Protein AF-A0A3P8X726-F1 (afdb_monomer_lite)

Structure (mmCIF, N/CA/C/O backbone):
data_AF-A0A3P8X726-F1
#
_entry.id   AF-A0A3P8X726-F1
#
loop_
_atom_site.group_PDB
_atom_site.id
_atom_site.type_symbol
_atom_site.label_atom_id
_atom_site.label_alt_id
_atom_site.label_comp_id
_atom_site.label_asym_id
_atom_site.label_entity_id
_atom_site.label_seq_id
_atom_site.pdbx_PDB_ins_code
_atom_site.Cartn_x
_atom_site.Cartn_y
_atom_site.Cartn_z
_atom_site.occupancy
_atom_site.B_iso_or_equiv
_atom_site.auth_seq_id
_atom_site.auth_comp_id
_atom_site.auth_asym_id
_atom_site.auth_atom_id
_atom_site.pdbx_PDB_model_num
ATOM 1 N N . ARG A 1 1 ? 12.857 -18.698 73.101 1.00 32.53 1 ARG A N 1
ATOM 2 C CA . ARG A 1 1 ? 12.251 -18.593 74.451 1.00 32.53 1 ARG A CA 1
ATOM 3 C C . ARG A 1 1 ? 10.799 -18.171 74.267 1.00 32.53 1 ARG A C 1
ATOM 5 O O . ARG A 1 1 ? 10.617 -17.144 73.645 1.00 32.53 1 ARG A O 1
ATOM 12 N N . ALA A 1 2 ? 9.865 -19.019 74.723 1.00 31.64 2 ALA A N 1
ATOM 13 C CA . ALA A 1 2 ? 8.451 -18.800 75.096 1.00 31.64 2 ALA A CA 1
ATOM 14 C C . ALA A 1 2 ? 7.652 -17.657 74.408 1.00 31.64 2 ALA A C 1
ATOM 16 O O . ALA A 1 2 ? 8.079 -16.517 74.406 1.00 31.64 2 ALA A O 1
ATOM 17 N N . GLY A 1 3 ? 6.433 -17.869 73.908 1.00 28.50 3 GLY A N 1
ATOM 18 C CA . GLY A 1 3 ? 5.377 -18.604 74.598 1.00 28.50 3 GLY A CA 1
ATOM 19 C C . GLY A 1 3 ? 4.120 -18.881 73.767 1.00 28.50 3 GLY A C 1
ATOM 20 O O . GLY A 1 3 ? 3.977 -18.499 72.613 1.00 28.50 3 GLY A O 1
ATOM 21 N N . LEU A 1 4 ? 3.247 -19.634 74.424 1.00 29.94 4 LEU A N 1
ATOM 22 C CA . LEU A 1 4 ? 2.196 -20.512 73.929 1.00 29.94 4 LEU A CA 1
ATOM 23 C C . LEU A 1 4 ? 0.805 -19.948 74.301 1.00 29.94 4 LEU A C 1
ATOM 25 O O . LEU A 1 4 ? 0.675 -19.313 75.345 1.00 29.94 4 LEU A O 1
ATOM 29 N N . LYS A 1 5 ? -0.224 -20.378 73.549 1.00 28.92 5 LYS A N 1
ATOM 30 C CA . LYS A 1 5 ? -1.682 -20.416 73.851 1.00 28.92 5 LYS A CA 1
ATOM 31 C C . LYS A 1 5 ? -2.509 -19.172 73.478 1.00 28.92 5 LYS A C 1
ATOM 33 O O . LYS A 1 5 ? -2.367 -18.117 74.076 1.00 28.92 5 LYS A O 1
ATOM 38 N N . LYS A 1 6 ? -3.554 -19.355 72.662 1.00 29.48 6 LYS A N 1
ATOM 39 C CA . LYS A 1 6 ? -4.840 -19.972 73.047 1.00 29.48 6 LYS A CA 1
ATOM 40 C C . LYS A 1 6 ? -5.712 -20.275 71.824 1.00 29.48 6 LYS A C 1
ATOM 42 O O . LYS A 1 6 ? -6.134 -19.381 71.103 1.00 29.48 6 LYS A O 1
ATOM 47 N N . THR A 1 7 ? -6.033 -21.552 71.680 1.00 27.19 7 THR A N 1
ATOM 48 C CA . THR A 1 7 ? -7.187 -22.070 70.949 1.00 27.19 7 THR A CA 1
ATOM 49 C C . THR A 1 7 ? -8.458 -21.692 71.713 1.00 27.19 7 THR A C 1
ATOM 51 O O . THR A 1 7 ? -8.582 -22.032 72.890 1.00 27.19 7 THR A O 1
ATOM 54 N N . LEU A 1 8 ? -9.400 -21.014 71.059 1.00 30.23 8 LEU A N 1
ATOM 55 C CA . LEU A 1 8 ? -10.789 -20.905 71.506 1.00 30.23 8 LEU A CA 1
ATOM 56 C C . LEU A 1 8 ? -11.694 -21.309 70.344 1.00 30.23 8 LEU A C 1
ATOM 58 O O . LEU A 1 8 ? -11.980 -20.540 69.434 1.00 30.23 8 LEU A O 1
ATOM 62 N N . THR A 1 9 ? -12.118 -22.565 70.397 1.00 27.70 9 THR A N 1
ATOM 63 C CA . THR A 1 9 ? -13.278 -23.101 69.694 1.00 27.70 9 THR A CA 1
ATOM 64 C C . THR A 1 9 ? -14.542 -22.391 70.182 1.00 27.70 9 THR A C 1
ATOM 66 O O . THR A 1 9 ? -14.889 -22.518 71.357 1.00 27.70 9 THR A O 1
ATOM 69 N N . ARG A 1 10 ? -15.272 -21.709 69.293 1.00 27.73 10 ARG A N 1
ATOM 70 C CA . ARG A 1 10 ? -16.692 -21.393 69.500 1.00 27.73 10 ARG A CA 1
ATOM 71 C C . ARG A 1 10 ? -17.502 -22.086 68.405 1.00 27.73 10 ARG A C 1
ATOM 73 O O . ARG A 1 10 ? -17.417 -21.727 67.238 1.00 27.73 10 ARG A O 1
ATOM 80 N N . LYS A 1 11 ? -18.223 -23.131 68.818 1.00 30.08 11 LYS A N 1
ATOM 81 C CA . LYS A 1 11 ? -19.264 -23.826 68.053 1.00 30.08 11 LYS A CA 1
ATOM 82 C C . LYS A 1 11 ? -20.408 -22.860 67.711 1.00 30.08 11 LYS A C 1
ATOM 84 O O . LYS A 1 11 ? -20.841 -22.134 68.599 1.00 30.08 11 LYS A O 1
ATOM 89 N N . GLY A 1 12 ? -20.905 -22.977 66.479 1.00 27.64 12 GLY A N 1
ATOM 90 C CA . GLY A 1 12 ? -22.328 -22.968 66.119 1.00 27.64 12 GLY A CA 1
ATOM 91 C C . GLY A 1 12 ? -23.094 -21.654 66.249 1.00 27.64 12 GLY A C 1
ATOM 92 O O . GLY A 1 12 ? -23.526 -21.302 67.339 1.00 27.64 12 GLY A O 1
ATOM 93 N N . ASN A 1 13 ? -23.321 -21.006 65.108 1.00 29.86 13 ASN A N 1
ATOM 94 C CA . ASN A 1 13 ? -24.664 -20.677 64.623 1.00 29.86 13 ASN A CA 1
ATOM 95 C C . ASN A 1 13 ? -24.572 -20.595 63.093 1.00 29.86 13 ASN A C 1
ATOM 97 O O . ASN A 1 13 ? -24.076 -19.614 62.543 1.00 29.86 13 ASN A O 1
ATOM 101 N N . ASP A 1 14 ? -24.969 -21.686 62.437 1.00 38.78 14 ASP A N 1
ATOM 102 C CA . ASP A 1 14 ? -25.170 -21.760 60.993 1.00 38.78 14 ASP A CA 1
ATOM 103 C C . ASP A 1 14 ? -26.466 -21.014 60.647 1.00 38.78 14 ASP A C 1
ATOM 105 O O . ASP A 1 14 ? -27.560 -21.557 60.779 1.00 38.78 14 ASP A O 1
ATOM 109 N N . GLU A 1 15 ? -26.342 -19.764 60.209 1.00 37.69 15 GLU A N 1
ATOM 110 C CA . GLU A 1 15 ? -27.386 -19.068 59.457 1.00 37.69 15 GLU A CA 1
ATOM 111 C C . GLU A 1 15 ? -26.807 -18.721 58.078 1.00 37.69 15 GLU A C 1
ATOM 113 O O . GLU A 1 15 ? -25.768 -18.056 58.004 1.00 37.69 15 GLU A O 1
ATOM 118 N N . PRO A 1 16 ? -27.408 -19.188 56.967 1.00 44.53 16 PRO A N 1
ATOM 119 C CA . PRO A 1 16 ? -26.959 -18.788 55.643 1.00 44.53 16 PRO A CA 1
ATOM 120 C C . PRO A 1 16 ? -27.183 -17.276 55.462 1.00 44.53 16 PRO A C 1
ATOM 122 O O . PRO A 1 16 ? -28.218 -16.758 55.890 1.00 44.53 16 PRO A O 1
ATOM 125 N N . PRO A 1 17 ? -26.245 -16.544 54.832 1.00 44.16 17 PRO A N 1
ATOM 126 C CA . PRO A 1 17 ? -26.412 -15.115 54.599 1.00 44.16 17 PRO A CA 1
ATOM 127 C C . PRO A 1 17 ? -27.679 -14.863 53.773 1.00 44.16 17 PRO A C 1
ATOM 129 O O . PRO A 1 17 ? -27.910 -15.519 52.756 1.00 44.16 17 PRO A O 1
ATOM 132 N N . ALA A 1 18 ? -28.500 -13.918 54.237 1.00 42.25 18 ALA A N 1
ATOM 133 C CA . ALA A 1 18 ? -29.754 -13.544 53.596 1.00 42.25 18 ALA A CA 1
ATOM 134 C C . ALA A 1 18 ? -29.539 -13.196 52.107 1.00 42.25 18 ALA A C 1
ATOM 136 O O . ALA A 1 18 ? -28.551 -12.531 51.771 1.00 42.25 18 ALA A O 1
ATOM 137 N N . PRO A 1 19 ? -30.440 -13.624 51.204 1.00 41.62 19 PRO A N 1
ATOM 138 C CA . PRO A 1 19 ? -30.316 -13.322 49.786 1.00 41.62 19 PRO A CA 1
ATOM 139 C C . PRO A 1 19 ? -30.385 -11.801 49.556 1.00 41.62 19 PRO A C 1
ATOM 141 O O . PRO A 1 19 ? -31.184 -11.119 50.206 1.00 41.62 19 PRO A O 1
ATOM 144 N N . PRO A 1 20 ? -29.563 -11.247 48.646 1.00 44.03 20 PRO A N 1
ATOM 145 C CA . PRO A 1 20 ? -29.590 -9.823 48.341 1.00 44.03 20 PRO A CA 1
ATOM 146 C C . PRO A 1 20 ? -30.962 -9.416 47.772 1.00 44.03 20 PRO A C 1
ATOM 148 O O . PRO A 1 20 ? -31.596 -10.210 47.070 1.00 44.03 20 PRO A O 1
ATOM 151 N N . PRO A 1 21 ? -31.434 -8.188 48.058 1.00 39.38 21 PRO A N 1
ATOM 152 C CA . PRO A 1 21 ? -32.748 -7.729 47.627 1.00 39.38 21 PRO A CA 1
ATOM 153 C C . PRO A 1 21 ? -32.873 -7.747 46.091 1.00 39.38 21 PRO A C 1
ATOM 155 O O . PRO A 1 21 ? -31.939 -7.345 45.389 1.00 39.38 21 PRO A O 1
ATOM 158 N N . PRO A 1 22 ? -34.020 -8.188 45.544 1.00 39.09 22 PRO A N 1
ATOM 159 C CA . PRO A 1 22 ? -34.243 -8.217 44.110 1.00 39.09 22 PRO A CA 1
ATOM 160 C C . PRO A 1 22 ? -34.542 -6.798 43.623 1.00 39.09 22 PRO A C 1
ATOM 162 O O . PRO A 1 22 ? -35.609 -6.254 43.895 1.00 39.09 22 PRO A O 1
ATOM 165 N N . GLY A 1 23 ? -33.603 -6.191 42.896 1.00 42.22 23 GLY A N 1
ATOM 166 C CA . GLY A 1 23 ? -33.879 -4.948 42.176 1.00 42.22 23 GLY A CA 1
ATOM 167 C C . GLY A 1 23 ? -32.759 -3.920 42.185 1.00 42.22 23 GLY A C 1
ATOM 168 O O . GLY A 1 23 ? -32.933 -2.829 42.708 1.00 42.22 23 GLY A O 1
ATOM 169 N N . VAL A 1 24 ? -31.659 -4.215 41.496 1.00 35.75 24 VAL A N 1
ATOM 170 C CA . VAL A 1 24 ? -30.981 -3.206 40.675 1.00 35.75 24 VAL A CA 1
ATOM 171 C C . VAL A 1 24 ? -30.630 -3.918 39.381 1.00 35.75 24 VAL A C 1
ATOM 173 O O . VAL A 1 24 ? -29.734 -4.758 39.357 1.00 35.75 24 VAL A O 1
ATOM 176 N N . GLY A 1 25 ? -31.388 -3.641 38.319 1.00 36.03 25 GLY A N 1
ATOM 177 C CA . GLY A 1 25 ? -31.050 -4.089 36.976 1.00 36.03 25 GLY A CA 1
ATOM 178 C C . GLY A 1 25 ? -29.665 -3.562 36.635 1.00 36.03 25 GLY A C 1
ATOM 179 O O . GLY A 1 25 ? -29.506 -2.388 36.295 1.00 36.03 25 GLY A O 1
ATOM 180 N N . GLY A 1 26 ? -28.653 -4.415 36.788 1.00 32.59 26 GLY A N 1
ATOM 181 C CA . GLY A 1 26 ? -27.323 -4.137 36.292 1.00 32.59 26 GLY A CA 1
ATOM 182 C C . GLY A 1 26 ? -27.479 -3.824 34.816 1.00 32.59 26 GLY A C 1
ATOM 183 O O . GLY A 1 26 ? -27.956 -4.662 34.053 1.00 32.59 26 GLY A O 1
ATOM 184 N N . ARG A 1 27 ? -27.132 -2.599 34.414 1.00 37.91 27 ARG A N 1
ATOM 185 C CA . ARG A 1 27 ? -26.887 -2.308 33.005 1.00 37.91 27 ARG A CA 1
ATOM 186 C C . ARG A 1 27 ? -25.826 -3.314 32.585 1.00 37.91 27 ARG A C 1
ATOM 188 O O . ARG A 1 27 ? -24.663 -3.136 32.946 1.00 37.91 27 ARG A O 1
ATOM 195 N N . ASN A 1 28 ? -26.234 -4.384 31.905 1.00 36.03 28 ASN A N 1
ATOM 196 C CA . ASN A 1 28 ? -25.324 -5.281 31.217 1.00 36.03 28 ASN A CA 1
ATOM 197 C C . ASN A 1 28 ? -24.544 -4.386 30.260 1.00 36.03 28 ASN A C 1
ATOM 199 O O . ASN A 1 28 ? -25.040 -4.031 29.192 1.00 36.03 28 ASN A O 1
ATOM 203 N N . ARG A 1 29 ? -23.357 -3.935 30.683 1.00 41.50 29 ARG A N 1
ATOM 204 C CA . ARG A 1 29 ? -22.400 -3.332 29.769 1.00 41.50 29 ARG A CA 1
ATOM 205 C C . ARG A 1 29 ? -22.157 -4.416 28.739 1.00 41.50 29 ARG A C 1
ATOM 207 O O . ARG A 1 29 ? -21.661 -5.484 29.087 1.00 41.50 29 ARG A O 1
ATOM 214 N N . VAL A 1 30 ? -22.599 -4.166 27.515 1.00 48.00 30 VAL A N 1
ATOM 215 C CA . VAL A 1 30 ? -22.327 -5.036 26.380 1.00 48.00 30 VAL A CA 1
ATOM 216 C C . VAL A 1 30 ? -20.811 -5.023 26.217 1.00 48.00 30 VAL A C 1
ATOM 218 O O . VAL A 1 30 ? -20.246 -4.069 25.698 1.00 48.00 30 VAL A O 1
ATOM 221 N N . THR A 1 31 ? -20.133 -6.016 26.785 1.00 48.31 31 THR A N 1
ATOM 222 C CA . THR A 1 31 ? -18.689 -6.181 26.634 1.00 48.31 31 THR A CA 1
ATOM 223 C C . THR A 1 31 ? -18.449 -7.070 25.434 1.00 48.31 31 THR A C 1
ATOM 225 O O . THR A 1 31 ? -18.955 -8.194 25.392 1.00 48.31 31 THR A O 1
ATOM 228 N N . LEU A 1 32 ? -17.680 -6.565 24.474 1.00 58.88 32 LEU A N 1
ATOM 229 C CA . LEU A 1 32 ? -17.261 -7.332 23.311 1.00 58.88 32 LEU A CA 1
ATOM 230 C C . LEU A 1 32 ? -16.474 -8.572 23.755 1.00 58.88 32 LEU A C 1
ATOM 232 O O . LEU A 1 32 ? -15.708 -8.545 24.726 1.00 58.88 32 LEU A O 1
ATOM 236 N N . LYS A 1 33 ? -16.713 -9.695 23.076 1.00 62.88 33 LYS A N 1
ATOM 237 C CA . LYS A 1 33 ? -16.065 -10.964 23.402 1.00 62.88 33 LYS A CA 1
ATOM 238 C C . LYS A 1 33 ? -14.632 -10.934 22.871 1.00 62.88 33 LYS A C 1
ATOM 240 O O . LYS A 1 33 ? -14.404 -10.628 21.708 1.00 62.88 33 LYS A O 1
ATOM 245 N N . LYS A 1 34 ? -13.665 -11.264 23.729 1.00 72.19 34 LYS A N 1
ATOM 246 C CA . LYS A 1 34 ? -12.248 -11.328 23.348 1.00 72.19 34 LYS A CA 1
ATOM 247 C C . LYS A 1 34 ? -11.979 -12.595 22.545 1.00 72.19 34 LYS A C 1
ATOM 249 O O . LYS A 1 34 ? -11.861 -13.668 23.134 1.00 72.19 34 LYS A O 1
ATOM 254 N N . GLU A 1 35 ? -11.890 -12.473 21.227 1.00 77.06 35 GLU A N 1
ATOM 255 C CA . GLU A 1 35 ? -11.671 -13.606 20.314 1.00 77.06 35 GLU A CA 1
ATOM 256 C C . GLU A 1 35 ? -10.412 -13.448 19.446 1.00 77.06 35 GLU A C 1
ATOM 258 O O . GLU A 1 35 ? -9.930 -14.425 18.872 1.00 77.06 35 GLU A O 1
ATOM 263 N N . ILE A 1 36 ? -9.818 -12.251 19.387 1.00 78.19 36 ILE A N 1
ATOM 264 C CA . ILE A 1 36 ? -8.678 -11.974 18.508 1.00 78.19 36 ILE A CA 1
ATOM 265 C C . ILE A 1 36 ? -7.363 -12.291 19.236 1.00 78.19 36 ILE A C 1
ATOM 267 O O . ILE A 1 36 ? -6.887 -11.527 20.079 1.00 78.19 36 ILE A O 1
ATOM 271 N N . GLY A 1 37 ? -6.763 -13.439 18.910 1.00 85.31 37 GLY A N 1
ATOM 272 C CA . GLY A 1 37 ? -5.419 -13.825 19.362 1.00 85.31 37 GLY A CA 1
ATOM 273 C C . GLY A 1 37 ? -4.290 -13.127 18.587 1.00 85.31 37 GLY A C 1
ATOM 274 O O . GLY A 1 37 ? -4.537 -12.398 17.632 1.00 85.31 37 GLY A O 1
ATOM 275 N N . LEU A 1 38 ? -3.028 -13.383 18.961 1.00 85.00 38 LEU A N 1
ATOM 276 C CA . LEU A 1 38 ? -1.852 -12.747 18.339 1.00 85.00 38 LEU A CA 1
ATOM 277 C C . LEU A 1 38 ? -1.733 -13.030 16.832 1.00 85.00 38 LEU A C 1
ATOM 279 O O . LEU A 1 38 ? -1.505 -12.109 16.058 1.00 85.00 38 LEU A O 1
ATOM 283 N N . LEU A 1 39 ? -1.892 -14.289 16.410 1.00 82.06 39 LEU A N 1
ATOM 284 C CA . LEU A 1 39 ? -1.802 -14.655 14.991 1.00 82.06 39 LEU A CA 1
ATOM 285 C C . LEU A 1 39 ? -2.915 -13.991 14.179 1.00 82.06 39 LEU A C 1
ATOM 287 O O . LEU A 1 39 ? -2.628 -13.381 13.153 1.00 82.06 39 LEU A O 1
ATOM 291 N N . SER A 1 40 ? -4.152 -14.035 14.683 1.00 79.69 40 SER A N 1
ATOM 292 C CA . SER A 1 40 ? -5.293 -13.354 14.071 1.00 79.69 40 SER A CA 1
ATOM 293 C C . SER A 1 40 ? -5.053 -11.845 13.973 1.00 79.69 40 SER A C 1
ATOM 295 O O . SER A 1 40 ? -5.270 -11.256 12.919 1.00 79.69 40 SER A O 1
ATOM 297 N N . ALA A 1 41 ? -4.522 -11.224 15.030 1.00 81.75 41 ALA A N 1
ATOM 298 C CA . ALA A 1 41 ? -4.153 -9.812 15.038 1.00 81.75 41 ALA A CA 1
ATOM 299 C C . ALA A 1 41 ? -3.098 -9.480 13.968 1.00 81.75 41 ALA A C 1
ATOM 301 O O . ALA A 1 41 ? -3.283 -8.525 13.216 1.00 81.75 41 ALA A O 1
ATOM 302 N N . CYS A 1 42 ? -2.037 -10.287 13.836 1.00 85.25 42 CYS A N 1
ATOM 303 C CA . CYS A 1 42 ? -1.046 -10.115 12.770 1.00 85.25 42 CYS A CA 1
ATOM 304 C C . CYS A 1 42 ? -1.684 -10.234 11.382 1.00 85.25 42 CYS A C 1
ATOM 306 O O . CYS A 1 42 ? -1.465 -9.378 10.529 1.00 85.25 42 CYS A O 1
ATOM 308 N N . THR A 1 43 ? -2.507 -11.261 11.147 1.00 81.00 43 THR A N 1
ATOM 309 C CA . THR A 1 43 ? -3.171 -11.450 9.848 1.00 81.00 43 THR A CA 1
ATOM 310 C C . THR A 1 43 ? -4.138 -10.320 9.515 1.00 81.00 43 THR A C 1
ATOM 312 O O . THR A 1 43 ? -4.230 -9.942 8.353 1.00 81.00 43 THR A O 1
ATOM 315 N N . ILE A 1 44 ? -4.805 -9.738 10.517 1.00 79.19 44 ILE A N 1
ATOM 316 C CA . ILE A 1 44 ? -5.680 -8.575 10.339 1.00 79.19 44 ILE A CA 1
ATOM 317 C C . ILE A 1 44 ? -4.851 -7.345 9.960 1.00 79.19 44 ILE A C 1
ATOM 319 O O . ILE A 1 44 ? -5.191 -6.673 8.992 1.00 79.19 44 ILE A O 1
ATOM 323 N N . ILE A 1 45 ? -3.743 -7.063 10.660 1.00 82.94 45 ILE A N 1
ATOM 324 C CA . ILE A 1 45 ? -2.870 -5.925 10.321 1.00 82.94 45 ILE A CA 1
ATOM 325 C C . ILE A 1 45 ? -2.292 -6.101 8.913 1.00 82.94 45 ILE A C 1
ATOM 327 O O . ILE A 1 45 ? -2.427 -5.210 8.080 1.00 82.94 45 ILE A O 1
ATOM 331 N N . ILE A 1 46 ? -1.679 -7.251 8.624 1.00 85.38 46 ILE A N 1
ATOM 332 C CA . ILE A 1 46 ? -1.090 -7.541 7.309 1.00 85.38 46 ILE A CA 1
ATOM 333 C C . ILE A 1 46 ? -2.170 -7.471 6.228 1.00 85.38 46 ILE A C 1
ATOM 335 O O . ILE A 1 46 ? -1.966 -6.853 5.189 1.00 85.38 46 ILE A O 1
ATOM 339 N N . GLY A 1 47 ? -3.332 -8.073 6.478 1.00 79.38 47 GLY A N 1
ATOM 340 C CA . GLY A 1 47 ? -4.462 -8.076 5.562 1.00 79.38 47 GLY A CA 1
ATOM 341 C C . GLY A 1 47 ? -5.024 -6.680 5.307 1.00 79.38 47 GLY A C 1
ATOM 342 O O . GLY A 1 47 ? -5.426 -6.405 4.184 1.00 79.38 47 GLY A O 1
ATOM 343 N N . ASN A 1 48 ? -5.024 -5.786 6.288 1.00 79.25 48 ASN A N 1
ATOM 344 C CA . ASN A 1 48 ? -5.539 -4.434 6.092 1.00 79.25 48 ASN A CA 1
ATOM 345 C C . ASN A 1 48 ? -4.511 -3.500 5.454 1.00 79.25 48 ASN A C 1
ATOM 347 O O . ASN A 1 48 ? -4.895 -2.697 4.609 1.00 79.25 48 ASN A O 1
ATOM 351 N N . ILE A 1 49 ? -3.225 -3.632 5.800 1.00 86.75 49 ILE A N 1
ATOM 352 C CA . ILE A 1 49 ? -2.167 -2.825 5.180 1.00 86.75 49 ILE A CA 1
ATOM 353 C C . ILE A 1 49 ? -1.935 -3.264 3.733 1.00 86.75 49 ILE A C 1
ATOM 355 O O . ILE A 1 49 ? -1.891 -2.425 2.835 1.00 86.75 49 ILE A O 1
ATOM 359 N N . ILE A 1 50 ? -1.799 -4.574 3.485 1.00 86.75 50 ILE A N 1
ATOM 360 C CA . ILE A 1 50 ? -1.623 -5.116 2.133 1.00 86.75 50 ILE A CA 1
ATOM 361 C C . ILE A 1 50 ? -2.944 -4.981 1.379 1.00 86.75 50 ILE A C 1
ATOM 363 O O . ILE A 1 50 ? -3.789 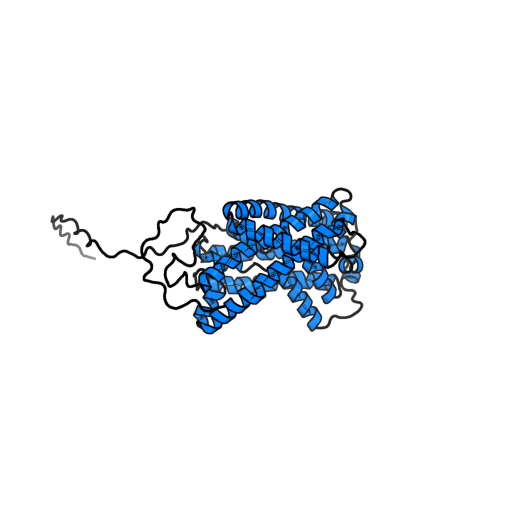-5.874 1.385 1.00 86.75 50 ILE A O 1
ATOM 367 N N . GLY A 1 51 ? -3.125 -3.840 0.728 1.00 80.50 51 GLY A N 1
ATOM 368 C CA . GLY A 1 51 ? -4.298 -3.520 -0.073 1.00 80.50 51 GLY A CA 1
ATOM 369 C C . GLY A 1 51 ? -3.953 -3.266 -1.534 1.00 80.50 51 GLY A C 1
ATOM 370 O O . GLY A 1 51 ? -2.986 -3.789 -2.088 1.00 80.50 51 GLY A O 1
ATOM 371 N N . SER A 1 52 ? -4.750 -2.413 -2.168 1.00 79.69 52 SER A N 1
ATOM 372 C CA . SER A 1 52 ? -4.503 -1.958 -3.535 1.00 79.69 52 SER A CA 1
ATOM 373 C C . SER A 1 52 ? -3.371 -0.933 -3.648 1.00 79.69 52 SER A C 1
ATOM 375 O O . SER A 1 52 ? -2.900 -0.675 -4.751 1.00 79.69 52 SER A O 1
ATOM 377 N N . GLY A 1 53 ? -2.918 -0.357 -2.528 1.00 87.38 53 GLY A N 1
ATOM 378 C CA . GLY A 1 53 ? -1.906 0.701 -2.506 1.00 87.38 53 GLY A CA 1
ATOM 379 C C . GLY A 1 53 ? -0.586 0.305 -3.170 1.00 87.38 53 GLY A C 1
ATOM 380 O O . GLY A 1 53 ? -0.054 1.073 -3.966 1.00 87.38 53 GLY A O 1
ATOM 381 N N . ILE A 1 54 ? -0.106 -0.927 -2.962 1.00 91.62 54 ILE A N 1
ATOM 382 C CA . ILE A 1 54 ? 1.132 -1.428 -3.592 1.00 91.62 54 ILE A CA 1
ATOM 383 C C . ILE A 1 54 ? 1.048 -1.533 -5.124 1.00 91.62 54 ILE A C 1
ATOM 385 O O . ILE A 1 54 ? 2.069 -1.578 -5.800 1.00 91.62 54 ILE A O 1
ATOM 389 N N . PHE A 1 55 ? -0.157 -1.537 -5.690 1.00 88.56 55 PHE A N 1
ATOM 390 C CA . PHE A 1 55 ? -0.380 -1.573 -7.135 1.00 88.56 55 PHE A CA 1
ATOM 391 C C . PHE A 1 55 ? -0.504 -0.170 -7.756 1.00 88.56 55 PHE A C 1
ATOM 393 O O . PHE A 1 55 ? -0.565 -0.042 -8.977 1.00 88.56 55 PHE A O 1
ATOM 400 N N . ILE A 1 56 ? -0.542 0.886 -6.938 1.00 88.69 56 ILE A N 1
ATOM 401 C CA . ILE A 1 56 ? -0.732 2.280 -7.375 1.00 88.69 56 ILE A CA 1
ATOM 402 C C . ILE A 1 56 ? 0.505 3.110 -7.028 1.00 88.69 56 ILE A C 1
ATOM 404 O O . ILE A 1 56 ? 1.089 3.768 -7.888 1.00 88.69 56 ILE A O 1
ATOM 408 N N . SER A 1 57 ? 0.926 3.047 -5.764 1.00 94.06 57 SER A N 1
ATOM 409 C CA . SER A 1 57 ? 1.973 3.887 -5.193 1.00 94.06 57 SER A CA 1
ATOM 410 C C . SER A 1 57 ? 3.348 3.769 -5.860 1.00 94.06 57 SER A C 1
ATOM 412 O O . SER A 1 57 ? 4.006 4.803 -5.924 1.00 94.06 57 SER A O 1
ATOM 414 N N . PRO A 1 58 ? 3.815 2.615 -6.393 1.00 94.62 58 PRO A N 1
ATOM 415 C CA . PRO A 1 58 ? 5.139 2.536 -7.023 1.00 94.62 58 PRO A CA 1
ATOM 416 C C . PRO A 1 58 ? 5.372 3.578 -8.119 1.00 94.62 58 PRO A C 1
ATOM 418 O O . PRO A 1 58 ? 6.438 4.187 -8.161 1.00 94.62 58 PRO A O 1
ATOM 421 N N . LYS A 1 59 ? 4.353 3.842 -8.951 1.00 93.69 59 LYS A N 1
ATOM 422 C CA . LYS A 1 59 ? 4.418 4.860 -10.007 1.00 93.69 59 LYS A CA 1
ATOM 423 C C . LYS A 1 59 ? 4.614 6.260 -9.426 1.00 93.69 59 LYS A C 1
ATOM 425 O O . LYS A 1 59 ? 5.550 6.947 -9.813 1.00 93.69 59 LYS A O 1
ATOM 430 N N . GLY A 1 60 ? 3.774 6.655 -8.467 1.00 92.88 60 GLY A N 1
ATOM 431 C CA . GLY A 1 60 ? 3.849 7.983 -7.850 1.00 92.88 60 GLY A CA 1
ATOM 432 C C . GLY A 1 60 ? 5.104 8.185 -6.993 1.00 92.88 60 GLY A C 1
ATOM 433 O O . GLY A 1 60 ? 5.666 9.277 -6.969 1.00 92.88 60 GLY A O 1
ATOM 434 N N . VAL A 1 61 ? 5.579 7.136 -6.312 1.00 95.88 61 VAL A N 1
ATOM 435 C CA . VAL A 1 61 ? 6.842 7.184 -5.559 1.00 95.88 61 VAL A CA 1
ATOM 436 C C . VAL A 1 61 ? 8.013 7.395 -6.515 1.00 95.88 61 VAL A C 1
ATOM 438 O O . VAL A 1 61 ? 8.824 8.277 -6.252 1.00 95.88 61 VAL A O 1
ATOM 441 N N . LEU A 1 62 ? 8.083 6.647 -7.623 1.00 94.31 62 LEU A N 1
ATOM 442 C CA . LEU A 1 62 ? 9.152 6.793 -8.615 1.00 94.31 62 LEU A CA 1
ATOM 443 C C . LEU A 1 62 ? 9.113 8.162 -9.311 1.00 94.31 62 LEU A C 1
ATOM 445 O O . LEU A 1 62 ? 10.152 8.798 -9.472 1.00 94.31 62 LEU A O 1
ATOM 449 N N . GLU A 1 63 ? 7.923 8.634 -9.689 1.00 93.00 63 GLU A N 1
ATOM 450 C CA . GLU A 1 63 ? 7.729 9.928 -10.359 1.00 93.00 63 GLU A CA 1
ATOM 451 C C . GLU A 1 63 ? 8.263 11.091 -9.515 1.00 93.00 63 GLU A C 1
ATOM 453 O O . GLU A 1 63 ? 8.870 12.032 -10.027 1.00 93.00 63 GLU A O 1
ATOM 458 N N . HIS A 1 64 ? 8.056 11.020 -8.201 1.00 93.44 64 HIS A N 1
ATOM 459 C CA . HIS A 1 64 ? 8.471 12.065 -7.277 1.00 93.44 64 HIS A CA 1
ATOM 460 C C . HIS A 1 64 ? 9.882 11.867 -6.705 1.00 93.44 64 HIS A C 1
ATOM 462 O O . HIS A 1 64 ? 10.523 12.853 -6.339 1.00 93.44 64 HIS A O 1
ATOM 468 N N . SER A 1 65 ? 10.391 10.634 -6.630 1.00 91.69 65 SER A N 1
ATOM 469 C CA . SER A 1 65 ? 11.773 10.369 -6.213 1.00 91.69 65 SER A CA 1
ATOM 470 C C . SER A 1 65 ? 12.781 10.642 -7.332 1.00 91.69 65 SER A C 1
ATOM 472 O O . SER A 1 65 ? 13.935 10.939 -7.043 1.00 91.69 65 SER A O 1
ATOM 474 N N . GLY A 1 66 ? 12.382 10.523 -8.602 1.00 88.38 66 GLY A N 1
ATOM 475 C CA . GLY A 1 66 ? 13.249 10.758 -9.764 1.00 88.38 66 GLY A CA 1
ATOM 476 C C . GLY A 1 66 ? 14.359 9.717 -9.967 1.00 88.38 66 GLY A C 1
ATOM 477 O O . GLY A 1 66 ? 15.126 9.823 -10.915 1.00 88.38 66 GLY A O 1
ATOM 478 N N . SER A 1 67 ? 14.460 8.715 -9.091 1.00 91.69 67 SER A N 1
ATOM 479 C CA . SER A 1 67 ? 15.429 7.621 -9.184 1.00 91.69 67 SER A CA 1
ATOM 480 C C . SER A 1 67 ? 14.911 6.374 -8.473 1.00 91.69 67 SER A C 1
ATOM 482 O O . SER A 1 67 ? 14.202 6.454 -7.461 1.00 91.69 67 SER A O 1
ATOM 484 N N . VAL A 1 68 ? 15.313 5.216 -9.000 1.00 92.62 68 VAL A N 1
ATOM 485 C CA . VAL A 1 68 ? 14.985 3.883 -8.477 1.00 92.62 68 VAL A CA 1
ATOM 486 C C . VAL A 1 68 ? 15.543 3.684 -7.066 1.00 92.62 68 VAL A C 1
ATOM 488 O O . VAL A 1 68 ? 14.825 3.258 -6.162 1.00 92.62 68 VAL A O 1
ATOM 491 N N . GLY A 1 69 ? 16.809 4.043 -6.849 1.00 92.19 69 GLY A N 1
ATOM 492 C CA . GLY A 1 69 ? 17.479 3.933 -5.555 1.00 92.19 69 GLY A CA 1
ATOM 493 C C . GLY A 1 69 ? 16.791 4.778 -4.486 1.00 92.19 69 GLY A C 1
ATOM 494 O O . GLY A 1 69 ? 16.502 4.280 -3.396 1.00 92.19 69 GLY A O 1
ATOM 495 N N . LEU A 1 70 ? 16.437 6.027 -4.811 1.00 92.81 70 LEU A N 1
ATOM 496 C CA . LEU A 1 70 ? 15.707 6.882 -3.874 1.00 92.81 70 LEU A CA 1
ATOM 497 C C . LEU A 1 70 ? 14.271 6.385 -3.635 1.00 92.81 70 LEU A C 1
ATOM 499 O O . LEU A 1 70 ? 13.803 6.446 -2.500 1.00 92.81 70 LEU A O 1
ATOM 503 N N . ALA A 1 71 ? 13.592 5.834 -4.648 1.00 94.50 71 ALA A N 1
ATOM 504 C CA . ALA A 1 71 ? 12.269 5.225 -4.476 1.00 94.50 71 ALA A CA 1
ATOM 505 C C . ALA A 1 71 ? 12.303 4.077 -3.451 1.00 94.50 71 ALA A C 1
ATOM 507 O O . ALA A 1 71 ? 11.458 4.018 -2.557 1.00 94.50 71 ALA A O 1
ATOM 508 N N . LEU A 1 72 ? 13.300 3.188 -3.532 1.00 95.38 72 LEU A N 1
ATOM 509 C CA . LEU A 1 72 ? 13.474 2.091 -2.573 1.00 95.38 72 LEU A CA 1
ATOM 510 C C . LEU A 1 72 ? 13.757 2.603 -1.154 1.00 95.38 72 LEU A C 1
ATOM 512 O O . LEU A 1 72 ? 13.194 2.081 -0.190 1.00 95.38 72 LEU A O 1
ATOM 516 N N . VAL A 1 73 ? 14.564 3.659 -1.017 1.00 95.56 73 VAL A N 1
ATOM 517 C CA . VAL A 1 73 ? 14.798 4.321 0.278 1.00 95.56 73 VAL A CA 1
ATOM 518 C C . VAL A 1 73 ? 13.493 4.879 0.852 1.00 95.56 73 VAL A C 1
ATOM 520 O O . VAL A 1 73 ? 13.223 4.682 2.036 1.00 95.56 73 VAL A O 1
ATOM 523 N N . VAL A 1 74 ? 12.653 5.514 0.029 1.00 96.44 74 VAL A N 1
ATOM 524 C CA . VAL A 1 74 ? 11.337 6.026 0.450 1.00 96.44 74 VAL A CA 1
ATOM 525 C C . VAL A 1 74 ? 10.426 4.896 0.938 1.00 96.44 74 VAL A C 1
ATOM 527 O O . VAL A 1 74 ? 9.746 5.073 1.945 1.00 96.44 74 VAL A O 1
ATOM 530 N N . TRP A 1 75 ? 10.439 3.720 0.305 1.00 96.94 75 TRP A N 1
ATOM 531 C CA . TRP A 1 75 ? 9.662 2.563 0.773 1.00 96.94 75 TRP A CA 1
ATOM 532 C C . TRP A 1 75 ? 10.114 2.052 2.142 1.00 96.94 75 TRP A C 1
ATOM 534 O O . TRP A 1 75 ? 9.275 1.834 3.021 1.00 96.94 75 TRP A O 1
ATOM 544 N N . VAL A 1 76 ? 11.425 1.902 2.346 1.00 96.94 76 VAL A N 1
ATOM 545 C CA . VAL A 1 76 ? 11.986 1.448 3.629 1.00 96.94 76 VAL A CA 1
ATOM 546 C C . VAL A 1 76 ? 11.713 2.475 4.728 1.00 96.94 76 VAL A C 1
ATOM 548 O O . VAL A 1 76 ? 11.189 2.127 5.786 1.00 96.94 76 VAL A O 1
ATOM 551 N N . LEU A 1 77 ? 12.004 3.754 4.474 1.00 96.62 77 LEU A N 1
ATOM 552 C CA . LEU A 1 77 ? 11.763 4.828 5.439 1.00 96.62 77 LEU A CA 1
ATOM 553 C C . LEU A 1 77 ? 10.269 5.041 5.704 1.00 96.62 77 LEU A C 1
ATOM 555 O O . LEU A 1 77 ? 9.890 5.287 6.845 1.00 96.62 77 LEU A O 1
ATOM 559 N N . GLY A 1 78 ? 9.413 4.900 4.691 1.00 95.19 78 GLY A N 1
ATOM 560 C CA . GLY A 1 78 ? 7.959 4.958 4.837 1.00 95.19 78 GLY A CA 1
ATOM 561 C C . GLY A 1 78 ? 7.435 3.859 5.763 1.00 95.19 78 GLY A C 1
ATOM 562 O O . GLY A 1 78 ? 6.631 4.142 6.652 1.00 95.19 78 GLY A O 1
ATOM 563 N N . GLY A 1 79 ? 7.963 2.639 5.631 1.00 94.75 79 GLY A N 1
ATOM 564 C CA . GLY A 1 79 ? 7.687 1.535 6.552 1.00 94.75 79 GLY A CA 1
ATOM 565 C C . GLY A 1 79 ? 8.168 1.812 7.979 1.00 94.75 79 GLY A C 1
ATOM 566 O O . GLY A 1 79 ? 7.434 1.568 8.937 1.00 94.75 79 GLY A O 1
ATOM 567 N N . CYS A 1 80 ? 9.357 2.403 8.142 1.00 95.00 80 CYS A N 1
ATOM 568 C CA . CYS A 1 80 ? 9.859 2.835 9.451 1.00 95.00 80 CYS A CA 1
ATOM 569 C C . CYS A 1 80 ? 8.959 3.900 10.097 1.00 95.00 80 CYS A C 1
ATOM 571 O O . CYS A 1 80 ? 8.637 3.788 11.279 1.00 95.00 80 CYS A O 1
ATOM 573 N N . ILE A 1 81 ? 8.515 4.904 9.333 1.00 94.12 81 ILE A N 1
ATOM 574 C CA . ILE A 1 81 ? 7.601 5.953 9.814 1.00 94.12 81 ILE A CA 1
ATOM 575 C C . ILE A 1 81 ? 6.259 5.341 10.231 1.00 94.12 81 ILE A C 1
ATOM 577 O O . ILE A 1 81 ? 5.763 5.652 11.314 1.00 94.12 81 ILE A O 1
ATOM 581 N N . ALA A 1 82 ? 5.699 4.434 9.425 1.00 92.75 82 ALA A N 1
ATOM 582 C CA . ALA A 1 82 ? 4.477 3.709 9.774 1.00 92.75 82 ALA A CA 1
ATOM 583 C C . ALA A 1 82 ? 4.661 2.871 11.052 1.00 92.75 82 ALA A C 1
ATOM 585 O O . ALA A 1 82 ? 3.795 2.873 11.926 1.00 92.75 82 ALA A O 1
ATOM 586 N N . GLY A 1 83 ? 5.816 2.218 11.205 1.00 92.62 83 GLY A N 1
ATOM 587 C CA . GLY A 1 83 ? 6.196 1.481 12.409 1.00 92.62 83 GLY A CA 1
ATOM 588 C C . GLY A 1 83 ? 6.213 2.364 13.653 1.00 92.62 83 GLY A C 1
ATOM 589 O O . GLY A 1 83 ? 5.538 2.059 14.634 1.00 92.62 83 GLY A O 1
ATOM 590 N N . LEU A 1 84 ? 6.912 3.496 13.600 1.00 93.56 84 LEU A N 1
ATOM 591 C CA . LEU A 1 84 ? 6.969 4.451 14.709 1.00 93.56 84 LEU A CA 1
ATOM 592 C C . LEU A 1 84 ? 5.582 5.018 15.047 1.00 93.56 84 LEU A C 1
ATOM 594 O O . LEU A 1 84 ? 5.189 5.009 16.212 1.00 93.56 84 LEU A O 1
ATOM 598 N N . GLY A 1 85 ? 4.810 5.435 14.038 1.00 91.94 85 GLY A N 1
ATOM 599 C CA . GLY A 1 85 ? 3.451 5.951 14.229 1.00 91.94 85 GLY A CA 1
ATOM 600 C C . GLY A 1 85 ? 2.520 4.924 14.873 1.00 91.94 85 GLY A C 1
ATOM 601 O O . GLY A 1 85 ? 1.821 5.232 15.840 1.00 91.94 85 GLY A O 1
ATOM 602 N N . SER A 1 86 ? 2.573 3.676 14.408 1.00 90.88 86 SER A N 1
ATOM 603 C CA . SER A 1 86 ? 1.773 2.588 14.973 1.00 90.88 86 SER A CA 1
ATOM 604 C C . SER A 1 86 ? 2.141 2.260 16.421 1.00 90.88 86 SER A C 1
ATOM 606 O O . SER A 1 86 ? 1.257 1.937 17.207 1.00 90.88 86 SER A O 1
ATOM 608 N N . MET A 1 87 ? 3.413 2.396 16.810 1.00 90.50 87 MET A N 1
ATOM 609 C CA . MET A 1 87 ? 3.861 2.170 18.185 1.00 90.50 87 MET A CA 1
ATOM 610 C C . MET A 1 87 ? 3.322 3.235 19.143 1.00 90.50 87 MET A C 1
ATOM 612 O O . MET A 1 87 ? 2.822 2.886 20.213 1.00 90.50 87 MET A O 1
ATOM 616 N N . CYS A 1 88 ? 3.334 4.509 18.742 1.00 92.00 88 CYS A N 1
ATOM 617 C CA . CYS A 1 88 ? 2.680 5.578 19.504 1.00 92.00 88 CYS A CA 1
ATOM 618 C C . CYS A 1 88 ? 1.176 5.303 19.662 1.00 92.00 88 CYS A C 1
ATOM 620 O O . CYS A 1 88 ? 0.605 5.455 20.740 1.00 92.00 88 CYS A O 1
ATOM 622 N N . TYR A 1 89 ? 0.533 4.834 18.593 1.00 89.25 89 TYR A N 1
ATOM 623 C CA . TYR A 1 89 ? -0.875 4.447 18.625 1.00 89.25 89 TYR A CA 1
ATOM 624 C C . TYR A 1 89 ? -1.140 3.213 19.489 1.00 89.25 89 TYR A C 1
ATOM 626 O O . TYR A 1 89 ? -2.193 3.135 20.122 1.00 89.25 89 TYR A O 1
ATOM 634 N N . ALA A 1 90 ? -0.214 2.259 19.555 1.00 88.56 90 ALA A N 1
ATOM 635 C CA . ALA A 1 90 ? -0.347 1.087 20.409 1.00 88.56 90 ALA A CA 1
ATOM 636 C C . ALA A 1 90 ? -0.394 1.485 21.889 1.00 88.56 90 ALA A C 1
ATOM 638 O O . ALA A 1 90 ? -1.211 0.956 22.641 1.00 88.56 90 ALA A O 1
ATOM 639 N N . GLU A 1 91 ? 0.437 2.449 22.296 1.00 90.81 91 GLU A N 1
ATOM 640 C CA . GLU A 1 91 ? 0.433 3.007 23.651 1.00 90.81 91 GLU A CA 1
ATOM 641 C C . GLU A 1 91 ? -0.910 3.672 23.988 1.00 90.81 91 GLU A C 1
ATOM 643 O O . GLU A 1 91 ? -1.492 3.412 25.045 1.00 90.81 91 GLU A O 1
ATOM 648 N N . LEU A 1 92 ? -1.453 4.462 23.059 1.00 89.06 92 LEU A N 1
ATOM 649 C CA . LEU A 1 92 ? -2.781 5.066 23.196 1.00 89.06 92 LEU A CA 1
ATOM 650 C C . LEU A 1 92 ? -3.879 4.002 23.332 1.00 89.06 92 LEU A C 1
ATOM 652 O O . LEU A 1 92 ? -4.706 4.104 24.237 1.00 89.06 92 LEU A O 1
ATOM 656 N N . GLY A 1 93 ? -3.848 2.943 22.517 1.00 84.00 93 GLY A N 1
ATOM 657 C CA . GLY A 1 93 ? -4.851 1.871 22.556 1.00 84.00 93 GLY A CA 1
ATOM 658 C C . GLY A 1 93 ? -4.838 1.038 23.835 1.00 84.00 93 GLY A C 1
ATOM 659 O O . GLY A 1 93 ? -5.885 0.570 24.283 1.00 84.00 93 GLY A O 1
ATOM 660 N N . VAL A 1 94 ? -3.680 0.888 24.483 1.00 86.31 94 VAL A N 1
ATOM 661 C CA . VAL A 1 94 ? -3.598 0.201 25.784 1.00 86.31 94 VAL A CA 1
ATOM 662 C C . VAL A 1 94 ? -3.897 1.120 26.971 1.00 86.31 94 VAL A C 1
ATOM 664 O O . VAL A 1 94 ? -4.279 0.621 28.034 1.00 86.31 94 VAL A O 1
ATOM 667 N N . THR A 1 95 ? -3.725 2.434 26.800 1.00 88.50 95 THR A N 1
ATOM 668 C CA . THR A 1 95 ? -3.988 3.456 27.826 1.00 88.50 95 THR A CA 1
ATOM 669 C C . THR A 1 95 ? -5.464 3.836 27.871 1.00 88.50 95 THR A C 1
ATOM 671 O O . THR A 1 95 ? -6.044 3.927 28.953 1.00 88.50 95 THR A O 1
ATOM 674 N N . ILE A 1 96 ? -6.091 3.990 26.703 1.00 84.56 96 ILE A N 1
ATOM 675 C CA . ILE A 1 96 ? -7.506 4.322 26.530 1.00 84.56 96 ILE A CA 1
ATOM 676 C C . ILE A 1 96 ? -8.177 3.146 25.799 1.00 84.56 96 ILE A C 1
ATOM 678 O O . ILE A 1 96 ? -8.411 3.223 24.594 1.00 84.56 96 ILE A O 1
ATOM 682 N N . PRO A 1 97 ? -8.490 2.035 26.498 1.00 73.38 97 PRO A N 1
ATOM 683 C CA . PRO A 1 97 ? -9.079 0.843 25.890 1.00 73.38 97 PRO A CA 1
ATOM 684 C C . PRO A 1 97 ? -10.582 1.052 25.659 1.00 73.38 97 PRO A C 1
ATOM 686 O O . PRO A 1 97 ? -11.407 0.392 26.287 1.00 73.38 97 PRO A O 1
ATOM 689 N N . LYS A 1 98 ? -10.925 2.032 24.819 1.00 72.44 98 LYS A N 1
ATOM 690 C CA . LYS A 1 98 ? -12.283 2.316 24.354 1.00 72.44 98 LYS A CA 1
ATOM 691 C C . LYS A 1 98 ? -12.362 2.007 22.863 1.00 72.44 98 LYS A C 1
ATOM 693 O O . LYS A 1 98 ? -11.500 2.440 22.097 1.00 72.44 98 LYS A O 1
ATOM 698 N N . SER A 1 99 ? -13.422 1.332 22.442 1.00 68.19 99 SER A N 1
ATOM 699 C CA . SER A 1 99 ? -13.766 1.210 21.022 1.00 68.19 99 SER A CA 1
ATOM 700 C C . SER A 1 99 ? -13.940 2.600 20.375 1.00 68.19 99 SER A C 1
ATOM 702 O O . SER A 1 99 ? -14.417 3.538 21.017 1.00 68.19 99 SER A O 1
ATOM 704 N N . GLY A 1 100 ? -13.518 2.756 19.114 1.00 68.81 100 GLY A N 1
ATOM 705 C CA . GLY A 1 100 ? -13.610 4.021 18.356 1.00 68.81 100 GLY A CA 1
ATOM 706 C C . GLY A 1 100 ? -12.277 4.629 17.893 1.00 68.81 100 GLY A C 1
ATOM 707 O O . GLY A 1 100 ? -12.300 5.602 17.140 1.00 68.81 100 GLY A O 1
ATOM 708 N N . GLY A 1 101 ? -11.138 4.048 18.291 1.00 80.19 101 GLY A N 1
ATOM 709 C CA . GLY A 1 101 ? -9.809 4.392 17.770 1.00 80.19 101 GLY A CA 1
ATOM 710 C C . GLY A 1 101 ? -9.483 5.884 17.884 1.00 80.19 101 GLY A C 1
ATOM 711 O O . GLY A 1 101 ? -9.578 6.471 18.962 1.00 80.19 101 GLY A O 1
ATOM 712 N N . ASP A 1 102 ? -9.124 6.495 16.755 1.00 84.12 102 ASP A N 1
ATOM 713 C CA . ASP A 1 102 ? -8.623 7.871 16.655 1.00 84.12 102 ASP A CA 1
ATOM 714 C C . ASP A 1 102 ? -9.608 8.894 17.262 1.00 84.12 102 ASP A C 1
ATOM 716 O O . ASP A 1 102 ? -9.202 9.816 17.974 1.00 84.12 102 ASP A O 1
ATOM 720 N N . TYR A 1 103 ? -10.915 8.691 17.055 1.00 83.81 103 TYR A N 1
ATOM 721 C CA . TYR A 1 103 ? -11.970 9.543 17.614 1.00 83.81 103 TYR A CA 1
ATOM 722 C C . TYR A 1 103 ? -11.994 9.518 19.142 1.00 83.81 103 TYR A C 1
ATOM 724 O O . TYR A 1 103 ? -12.072 10.572 19.782 1.00 83.81 103 TYR A O 1
ATOM 732 N N . SER A 1 104 ? -11.898 8.327 19.732 1.00 83.19 104 SER A N 1
ATOM 733 C CA . SER A 1 104 ? -11.920 8.158 21.185 1.00 83.19 104 SER A CA 1
ATOM 734 C C . SER A 1 104 ? -10.699 8.810 21.834 1.00 83.19 104 SER A C 1
ATOM 736 O O . SER A 1 104 ? -10.834 9.437 22.882 1.00 83.19 104 SER A O 1
ATOM 738 N N . TYR A 1 105 ? -9.528 8.744 21.192 1.00 87.94 105 TYR A N 1
ATOM 739 C CA . TYR A 1 105 ? -8.308 9.376 21.704 1.00 87.94 105 TYR A CA 1
ATOM 740 C C . TYR A 1 105 ? -8.387 10.903 21.670 1.00 87.94 105 TYR A C 1
ATOM 742 O O . TYR A 1 105 ? -8.128 11.560 22.677 1.00 87.94 105 TYR A O 1
ATOM 750 N N . VAL A 1 106 ? -8.784 11.482 20.532 1.00 89.81 106 VAL A N 1
ATOM 751 C CA . VAL A 1 106 ? -8.856 12.944 20.379 1.00 89.81 106 VAL A CA 1
ATOM 752 C C . VAL A 1 106 ? -9.943 13.544 21.268 1.00 89.81 106 VAL A C 1
ATOM 754 O O . VAL A 1 106 ? -9.725 14.597 21.867 1.00 89.81 106 VAL A O 1
ATOM 757 N N . THR A 1 107 ? -11.083 12.865 21.408 1.00 87.38 107 THR A N 1
ATOM 758 C CA . THR A 1 107 ? -12.188 13.335 22.256 1.00 87.38 107 THR A CA 1
ATOM 759 C C . THR A 1 107 ? -11.817 13.322 23.738 1.00 87.38 107 THR A C 1
ATOM 761 O O . THR A 1 107 ? -12.177 14.253 24.456 1.00 87.38 107 THR A O 1
ATOM 764 N N . GLU A 1 108 ? -11.076 12.310 24.202 1.00 88.31 108 GLU A N 1
ATOM 765 C CA . GLU A 1 108 ? -10.640 12.226 25.602 1.00 88.31 108 GLU A CA 1
ATOM 766 C C . GLU A 1 108 ? -9.629 13.329 25.959 1.00 88.31 108 GLU A C 1
ATOM 768 O O . GLU A 1 108 ? -9.683 13.880 27.055 1.00 88.31 108 GLU A O 1
ATOM 773 N N . ILE A 1 109 ? -8.719 13.666 25.036 1.00 91.31 109 ILE A N 1
ATOM 774 C CA . ILE A 1 109 ? -7.616 14.606 25.293 1.00 91.31 109 ILE A CA 1
ATOM 775 C C . ILE A 1 109 ? -8.037 16.063 25.056 1.00 91.31 109 ILE A C 1
ATOM 777 O O . ILE A 1 109 ? -7.732 16.937 25.864 1.00 91.31 109 ILE A O 1
ATOM 781 N N . PHE A 1 110 ? -8.720 16.338 23.943 1.00 91.69 110 PHE A N 1
ATOM 782 C CA . PHE A 1 110 ? -9.011 17.700 23.477 1.00 91.69 110 PHE A CA 1
ATOM 783 C C . PHE A 1 110 ? -10.498 18.080 23.560 1.00 91.69 110 PHE A C 1
ATOM 785 O O . PHE A 1 110 ? -10.870 19.210 23.235 1.00 91.69 110 PHE A O 1
ATOM 792 N N . GLY A 1 111 ? -11.358 17.159 24.000 1.00 90.06 111 GLY A N 1
ATOM 793 C CA . GLY A 1 111 ? -12.789 17.386 24.168 1.00 90.06 111 GLY A CA 1
ATOM 794 C C . GLY A 1 111 ? -13.614 17.237 22.885 1.00 90.06 111 GLY A C 1
ATOM 795 O O . GLY A 1 111 ? -13.131 16.865 21.814 1.00 90.06 111 GLY A O 1
ATOM 796 N N . GLY A 1 112 ? -14.911 17.538 23.006 1.00 88.19 112 GLY A N 1
ATOM 797 C CA . GLY A 1 112 ? -15.915 17.209 21.988 1.00 88.19 112 GLY A CA 1
ATOM 798 C C . GLY A 1 112 ? -15.738 17.907 20.636 1.00 88.19 112 GLY A C 1
ATOM 799 O O . GLY A 1 112 ? -15.989 17.286 19.608 1.00 88.19 112 GLY A O 1
ATOM 800 N N . LEU A 1 113 ? -15.274 19.165 20.605 1.00 90.00 113 LEU A N 1
ATOM 801 C CA . LEU A 1 113 ? -15.122 19.909 19.345 1.00 90.00 113 LEU A CA 1
ATOM 802 C C . LEU A 1 113 ? -14.038 19.298 18.446 1.00 90.00 113 LEU A C 1
ATOM 804 O O . LEU A 1 113 ? -14.262 19.118 17.253 1.00 90.00 113 LEU A O 1
ATOM 808 N N . MET A 1 114 ? -12.878 18.952 19.012 1.00 91.38 114 MET A N 1
ATOM 809 C CA . MET A 1 114 ? -11.792 18.335 18.242 1.00 91.38 114 MET A CA 1
ATOM 810 C C . MET A 1 114 ? -12.155 16.915 17.802 1.00 91.38 114 MET A C 1
ATOM 812 O O . MET A 1 114 ? -11.878 16.541 16.663 1.00 91.38 114 MET A O 1
ATOM 816 N N . GLY A 1 115 ? -12.850 16.157 18.659 1.00 87.12 115 GLY A N 1
ATOM 817 C CA . GLY A 1 115 ? -13.433 14.870 18.280 1.00 87.12 115 GLY A CA 1
ATOM 818 C C . GLY A 1 115 ? -14.404 14.994 17.101 1.00 87.12 115 GLY A C 1
ATOM 819 O O . GLY A 1 115 ? -14.318 14.228 16.141 1.00 87.12 115 GLY A O 1
ATOM 820 N N . PHE A 1 116 ? -15.288 15.997 17.126 1.00 86.75 116 PHE A N 1
ATOM 821 C CA . PHE A 1 116 ? -16.222 16.276 16.034 1.00 86.75 116 PHE A CA 1
ATOM 822 C C . PHE A 1 116 ? -15.508 16.634 14.724 1.00 86.75 116 PHE A C 1
ATOM 824 O O . PHE A 1 116 ? -15.858 16.084 13.685 1.00 86.75 116 PHE A O 1
ATOM 831 N N . LEU A 1 117 ? -14.494 17.504 14.750 1.00 91.12 117 LEU A N 1
ATOM 832 C CA . LEU A 1 117 ? -13.749 17.890 13.542 1.00 91.12 117 LEU A CA 1
ATOM 833 C C . LEU A 1 117 ? -13.009 16.703 12.906 1.00 91.12 117 LEU A C 1
ATOM 835 O O . LEU A 1 117 ? -13.006 16.557 11.678 1.00 91.12 117 LEU A O 1
ATOM 839 N N . LEU A 1 118 ? -12.420 15.828 13.727 1.00 89.00 118 LEU A N 1
ATOM 840 C CA . LEU A 1 118 ? -11.807 14.592 13.242 1.00 89.00 118 LEU A CA 1
ATOM 841 C C . LEU A 1 118 ? -12.852 13.696 12.569 1.00 89.00 118 LEU A C 1
ATOM 843 O O . LEU A 1 118 ? -12.636 13.211 11.464 1.00 89.00 118 LEU A O 1
ATOM 847 N N . LEU A 1 119 ? -14.006 13.514 13.206 1.00 85.94 119 LEU A N 1
ATOM 848 C CA . LEU A 1 119 ? -15.070 12.668 12.679 1.00 85.94 119 LEU A CA 1
ATOM 849 C C . LEU A 1 119 ? -15.681 13.230 11.391 1.00 85.94 119 LEU A C 1
ATOM 851 O O . LEU A 1 119 ? -15.888 12.491 10.430 1.00 85.94 119 LEU A O 1
ATOM 855 N N . TRP A 1 120 ? -15.907 14.542 11.345 1.00 87.62 120 TRP A N 1
ATOM 856 C CA . TRP A 1 120 ? -16.389 15.253 10.165 1.00 87.62 120 TRP A CA 1
ATOM 857 C C . TRP A 1 120 ? -15.426 15.090 8.985 1.00 87.62 120 TRP A C 1
ATOM 859 O O . TRP A 1 120 ? -15.842 14.689 7.899 1.00 87.62 120 TRP A O 1
ATOM 869 N N . SER A 1 121 ? -14.128 15.325 9.199 1.00 90.25 121 SER A N 1
ATOM 870 C CA . SER A 1 121 ? -13.120 15.156 8.144 1.00 90.25 121 SER A CA 1
ATOM 871 C C . SER A 1 121 ? -12.970 13.693 7.713 1.00 90.25 121 SER A C 1
ATOM 873 O O . SER A 1 121 ? -12.844 13.420 6.517 1.00 90.25 121 SER A O 1
ATOM 875 N N . ALA A 1 122 ? -13.070 12.740 8.642 1.00 85.94 122 ALA A N 1
ATOM 876 C CA . ALA A 1 122 ? -13.038 11.320 8.321 1.00 85.94 122 ALA A CA 1
ATOM 877 C C . ALA A 1 122 ? -14.201 10.916 7.399 1.00 85.94 122 ALA A C 1
ATOM 879 O O . ALA A 1 122 ? -13.971 10.298 6.358 1.00 85.94 122 ALA A O 1
ATOM 880 N N . VAL A 1 123 ? -15.436 11.296 7.746 1.00 85.06 123 VAL A N 1
ATOM 881 C CA . VAL A 1 123 ? -16.657 10.914 7.013 1.00 85.06 123 VAL A CA 1
ATOM 882 C C . VAL A 1 123 ? -16.787 11.645 5.677 1.00 85.06 123 VAL A C 1
ATOM 884 O O . VAL A 1 123 ? -17.156 11.024 4.685 1.00 85.06 123 VAL A O 1
ATOM 887 N N . VAL A 1 124 ? -16.479 12.943 5.625 1.00 87.88 124 VAL A N 1
ATOM 888 C CA . VAL A 1 124 ? -16.683 13.759 4.415 1.00 87.88 124 VAL A CA 1
ATOM 889 C C . VAL A 1 124 ? -15.509 13.647 3.443 1.00 87.88 124 VAL A C 1
ATOM 891 O O . VAL A 1 124 ? -15.712 13.668 2.231 1.00 87.88 124 VAL A O 1
ATOM 894 N N . ILE A 1 125 ? -14.279 13.522 3.952 1.00 90.81 125 ILE A N 1
ATOM 895 C CA . ILE A 1 125 ? -13.064 13.621 3.133 1.00 90.81 125 ILE A CA 1
ATOM 896 C C . ILE A 1 125 ? -12.348 12.274 3.056 1.00 90.81 125 ILE A C 1
ATOM 898 O O . ILE A 1 125 ? -12.163 11.744 1.959 1.00 90.81 125 ILE A O 1
ATOM 902 N N . MET A 1 126 ? -11.940 11.700 4.190 1.00 88.12 126 MET A N 1
ATOM 903 C CA . MET A 1 126 ? -10.996 10.572 4.190 1.00 88.12 126 MET A CA 1
ATOM 904 C C . MET A 1 126 ? -11.610 9.283 3.625 1.00 88.12 126 MET A C 1
ATOM 906 O O . MET A 1 126 ? -11.039 8.692 2.703 1.00 88.12 126 MET A O 1
ATOM 910 N N . TYR A 1 127 ? -12.773 8.856 4.131 1.00 86.12 127 TYR A N 1
ATOM 911 C CA . TYR A 1 127 ? -13.428 7.621 3.682 1.00 86.12 127 TYR A CA 1
ATOM 912 C C . TYR A 1 127 ? -13.889 7.687 2.216 1.00 86.12 127 TYR A C 1
ATOM 914 O O . TYR A 1 127 ? -13.509 6.791 1.454 1.00 86.12 127 TYR A O 1
ATOM 922 N N . PRO A 1 128 ? -14.622 8.726 1.758 1.00 90.62 128 PRO A N 1
ATOM 923 C CA . PRO A 1 128 ? -15.082 8.797 0.371 1.00 90.62 128 PRO A CA 1
ATOM 924 C C . PRO A 1 128 ? -13.926 8.863 -0.628 1.00 90.62 128 PRO A C 1
ATOM 926 O O . PRO A 1 128 ? -13.954 8.173 -1.647 1.00 90.62 128 PRO A O 1
ATOM 929 N N . THR A 1 129 ? -12.879 9.638 -0.322 1.00 91.75 129 THR A N 1
ATOM 930 C CA . THR A 1 129 ? -11.710 9.764 -1.206 1.00 91.75 129 THR A CA 1
ATOM 931 C C . THR A 1 129 ? -10.967 8.438 -1.318 1.00 91.75 129 THR A C 1
ATOM 933 O O . THR A 1 129 ? -10.615 8.024 -2.421 1.00 91.75 129 THR A O 1
ATOM 936 N N . THR A 1 130 ? -10.782 7.730 -0.202 1.00 89.12 130 THR A N 1
ATOM 937 C CA . THR A 1 130 ? -10.102 6.428 -0.205 1.00 89.12 130 THR A CA 1
ATOM 938 C C . THR A 1 130 ? -10.890 5.391 -1.005 1.00 89.12 130 THR A C 1
ATOM 940 O O . THR A 1 130 ? -10.321 4.725 -1.869 1.00 89.12 130 THR A O 1
ATOM 943 N N . LEU A 1 131 ? -12.211 5.309 -0.805 1.00 89.88 131 LEU A N 1
ATOM 944 C CA . LEU A 1 131 ? -13.085 4.428 -1.588 1.00 89.88 131 LEU A CA 1
ATOM 945 C C . LEU A 1 131 ? -13.043 4.762 -3.087 1.00 89.88 131 LEU A C 1
ATOM 947 O O . LEU A 1 131 ? -12.957 3.855 -3.917 1.00 89.88 131 LEU A O 1
ATOM 951 N N . ALA A 1 132 ? -13.050 6.050 -3.441 1.00 92.75 132 ALA A N 1
ATOM 952 C CA . ALA A 1 132 ? -12.970 6.496 -4.827 1.00 92.75 132 ALA A CA 1
ATOM 953 C C . ALA A 1 132 ? -11.634 6.119 -5.483 1.00 92.75 132 ALA A C 1
ATOM 955 O O . ALA A 1 132 ? -11.634 5.628 -6.612 1.00 92.75 132 ALA A O 1
ATOM 956 N N . VAL A 1 133 ? -10.505 6.305 -4.790 1.00 91.69 133 VAL A N 1
ATOM 957 C CA . VAL A 1 133 ? -9.180 5.914 -5.300 1.00 91.69 133 VAL A CA 1
ATOM 958 C C . VAL A 1 133 ? -9.133 4.411 -5.564 1.00 91.69 133 VAL A C 1
ATOM 960 O O . VAL A 1 133 ? -8.775 4.007 -6.669 1.00 91.69 133 VAL A O 1
ATOM 963 N N . ILE A 1 134 ? -9.568 3.582 -4.610 1.00 90.44 134 ILE A N 1
ATOM 964 C CA . ILE A 1 134 ? -9.547 2.119 -4.763 1.00 90.44 134 ILE A CA 1
ATOM 965 C C . ILE A 1 134 ? -10.469 1.664 -5.911 1.00 90.44 134 ILE A C 1
ATOM 967 O O . ILE A 1 134 ? -10.085 0.799 -6.700 1.00 90.44 134 ILE A O 1
ATOM 971 N N . ALA A 1 135 ? -11.655 2.266 -6.058 1.00 92.81 135 ALA A N 1
ATOM 972 C CA . ALA A 1 135 ? -12.588 1.948 -7.145 1.00 92.81 135 ALA A CA 1
ATOM 973 C C . ALA A 1 135 ? -12.053 2.345 -8.534 1.00 92.81 135 ALA A C 1
ATOM 975 O O . ALA A 1 135 ? -12.255 1.621 -9.514 1.00 92.81 135 ALA A O 1
ATOM 976 N N . LEU A 1 136 ? -11.327 3.462 -8.628 1.00 92.69 136 LEU A N 1
ATOM 977 C CA . LEU A 1 136 ? -10.642 3.855 -9.862 1.00 92.69 136 LEU A CA 1
ATOM 978 C C . LEU A 1 136 ? -9.517 2.889 -10.209 1.00 92.69 136 LEU A C 1
ATOM 980 O O . LEU A 1 136 ? -9.360 2.531 -11.376 1.00 92.69 136 LEU A O 1
ATOM 984 N N . THR A 1 137 ? -8.769 2.426 -9.209 1.00 90.69 137 THR A N 1
ATOM 985 C CA . THR A 1 137 ? -7.747 1.397 -9.403 1.00 90.69 137 THR A CA 1
ATOM 986 C C . THR A 1 137 ? -8.356 0.108 -9.926 1.00 90.69 137 THR A C 1
ATOM 988 O O . THR A 1 137 ? -7.845 -0.420 -10.908 1.00 90.69 137 THR A O 1
ATOM 991 N N . PHE A 1 138 ? -9.466 -0.360 -9.346 1.00 91.81 138 PHE A N 1
ATOM 992 C CA . PHE A 1 138 ? -10.200 -1.521 -9.861 1.00 91.81 138 PHE A CA 1
ATOM 993 C C . PHE A 1 138 ? -10.473 -1.375 -11.363 1.00 91.81 138 PHE A C 1
ATOM 995 O O . PHE A 1 138 ? -10.109 -2.239 -12.157 1.00 91.81 138 PHE A O 1
ATOM 1002 N N . SER A 1 139 ? -11.041 -0.239 -11.766 1.00 92.94 139 SER A N 1
ATOM 1003 C CA . SER A 1 139 ? -11.426 -0.017 -13.159 1.00 92.94 139 SER A CA 1
ATOM 1004 C C . SER A 1 139 ? -10.230 0.093 -14.098 1.00 92.94 139 SER A C 1
ATOM 1006 O O . SER A 1 139 ? -10.260 -0.492 -15.175 1.00 92.94 139 SER A O 1
ATOM 1008 N N . ASN A 1 140 ? -9.160 0.785 -13.696 1.00 89.75 140 ASN A N 1
ATOM 1009 C CA . ASN A 1 140 ? -7.939 0.878 -14.500 1.00 89.75 140 ASN A CA 1
ATOM 1010 C C . ASN A 1 140 ? -7.301 -0.499 -14.714 1.00 89.75 140 ASN A C 1
ATOM 1012 O O . ASN A 1 140 ? -6.908 -0.818 -15.830 1.00 89.75 140 ASN A O 1
ATOM 1016 N N . TYR A 1 141 ? -7.255 -1.339 -13.677 1.00 89.38 141 TYR A N 1
ATOM 1017 C CA . TYR A 1 141 ? -6.683 -2.683 -13.772 1.00 89.38 141 TYR A CA 1
ATOM 1018 C C . TYR A 1 141 ? -7.539 -3.647 -14.604 1.00 89.38 141 TYR A C 1
ATOM 1020 O O . TYR A 1 141 ? -6.987 -4.483 -15.316 1.00 89.38 141 TYR A O 1
ATOM 1028 N N . VAL A 1 142 ? -8.869 -3.524 -14.557 1.00 90.75 142 VAL A N 1
ATOM 1029 C CA . VAL A 1 142 ? -9.789 -4.332 -15.380 1.00 90.75 142 VAL A CA 1
ATOM 1030 C C . VAL A 1 142 ? -9.784 -3.887 -16.845 1.00 90.75 142 VAL A C 1
ATOM 1032 O O . VAL A 1 142 ? -9.902 -4.722 -17.738 1.00 90.75 142 VAL A O 1
ATOM 1035 N N . LEU A 1 143 ? -9.652 -2.584 -17.105 1.00 90.56 143 LEU A N 1
ATOM 1036 C CA . LEU A 1 143 ? -9.669 -2.031 -18.460 1.00 90.56 143 LEU A CA 1
ATOM 1037 C C . LEU A 1 143 ? -8.308 -2.111 -19.161 1.00 90.56 143 LEU A C 1
ATOM 1039 O O . LEU A 1 143 ? -8.288 -2.102 -20.390 1.00 90.56 143 LEU A O 1
ATOM 1043 N N . GLN A 1 144 ? -7.194 -2.223 -18.426 1.00 86.94 144 GLN A N 1
ATOM 1044 C CA . GLN A 1 144 ? -5.853 -2.277 -19.020 1.00 86.94 144 GLN A CA 1
ATOM 1045 C C . GLN A 1 144 ? -5.701 -3.389 -20.080 1.00 86.94 144 GLN A C 1
ATOM 1047 O O . GLN A 1 144 ? -5.245 -3.070 -21.174 1.00 86.94 144 GLN A O 1
ATOM 1052 N N . PRO A 1 145 ? -6.137 -4.648 -19.856 1.00 85.88 145 PRO A N 1
ATOM 1053 C CA . PRO A 1 145 ? -6.023 -5.695 -20.877 1.00 85.88 145 PRO A CA 1
ATOM 1054 C C . PRO A 1 145 ? -6.917 -5.466 -22.106 1.00 85.88 145 PRO A C 1
ATOM 1056 O O . PRO A 1 145 ? -6.637 -5.983 -23.183 1.00 85.88 145 PRO A O 1
ATOM 1059 N N . VAL A 1 146 ? -8.012 -4.710 -21.954 1.00 87.75 146 VAL A N 1
ATOM 1060 C CA . VAL A 1 146 ? -8.935 -4.365 -23.053 1.00 87.75 146 VAL A CA 1
ATOM 1061 C C . VAL A 1 146 ? -8.356 -3.239 -23.914 1.00 87.75 146 VAL A C 1
ATOM 1063 O O . VAL A 1 146 ? -8.561 -3.209 -25.126 1.00 87.75 146 VAL A O 1
ATOM 1066 N N . PHE A 1 147 ? -7.607 -2.331 -23.289 1.00 86.50 147 PHE A N 1
ATOM 1067 C CA . PHE A 1 147 ? -6.974 -1.173 -23.912 1.00 86.50 147 PHE A CA 1
ATOM 1068 C C . PHE A 1 147 ? -5.448 -1.197 -23.685 1.00 86.50 147 PHE A C 1
ATOM 1070 O O . PHE A 1 147 ? -4.916 -0.306 -23.026 1.00 86.50 147 PHE A O 1
ATOM 1077 N N . PRO A 1 148 ? -4.712 -2.188 -24.227 1.00 78.12 148 PRO A N 1
ATOM 1078 C CA . PRO A 1 148 ? -3.299 -2.393 -23.888 1.00 78.12 148 PRO A CA 1
ATOM 1079 C C . PRO A 1 148 ? -2.394 -1.243 -24.355 1.00 78.12 148 PRO A C 1
ATOM 1081 O O . PRO A 1 148 ? -1.459 -0.862 -23.659 1.00 78.12 148 PRO A O 1
ATOM 1084 N N . ASN A 1 149 ? -2.706 -0.646 -25.512 1.00 81.19 149 ASN A N 1
ATOM 1085 C CA . ASN A 1 149 ? -1.877 0.378 -26.161 1.00 81.19 149 ASN A CA 1
ATOM 1086 C C . ASN A 1 149 ? -2.466 1.796 -26.079 1.00 81.19 149 ASN A C 1
ATOM 1088 O O . ASN A 1 149 ? -1.980 2.709 -26.745 1.00 81.19 149 ASN A O 1
ATOM 1092 N N . CYS A 1 150 ? -3.546 1.999 -25.325 1.00 82.94 150 CYS A N 1
ATOM 1093 C CA . CYS A 1 150 ? -4.222 3.292 -25.258 1.00 82.94 150 CYS A CA 1
ATOM 1094 C C . CYS A 1 150 ? -4.805 3.554 -23.873 1.00 82.94 150 CYS A C 1
ATOM 1096 O O . CYS A 1 150 ? -5.145 2.638 -23.134 1.00 82.94 150 CYS A O 1
ATOM 1098 N N . VAL A 1 151 ? -4.957 4.831 -23.524 1.00 81.81 151 VAL A N 1
ATOM 1099 C CA . VAL A 1 151 ? -5.582 5.212 -22.255 1.00 81.81 151 VAL A CA 1
ATOM 1100 C C . VAL A 1 151 ? -7.073 4.843 -22.302 1.00 81.81 151 VAL A C 1
ATOM 1102 O O . VAL A 1 151 ? -7.752 5.241 -23.254 1.00 81.81 151 VAL A O 1
ATOM 1105 N N . PRO A 1 152 ? -7.605 4.112 -21.302 1.00 85.00 152 PRO A N 1
ATOM 1106 C CA . PRO A 1 152 ? -9.023 3.783 -21.252 1.00 85.00 152 PRO A CA 1
ATOM 1107 C C . PRO A 1 152 ? -9.902 5.047 -21.300 1.00 85.00 152 PRO A C 1
ATOM 1109 O O . PRO A 1 152 ? -9.553 6.057 -20.677 1.00 85.00 152 PRO A O 1
ATOM 1112 N N . PRO A 1 153 ? -11.057 5.021 -21.993 1.00 91.31 153 PRO A N 1
ATOM 1113 C CA . PRO A 1 153 ? -11.945 6.176 -22.065 1.00 91.31 153 PRO A CA 1
ATOM 1114 C C . PRO A 1 153 ? -12.368 6.660 -20.674 1.00 91.31 153 PRO A C 1
ATOM 1116 O O . PRO A 1 153 ? -12.848 5.874 -19.855 1.00 91.31 153 PRO A O 1
ATOM 1119 N N . TYR A 1 154 ? -12.273 7.972 -20.430 1.00 89.25 154 TYR A N 1
ATOM 1120 C CA . TYR A 1 154 ? -12.548 8.577 -19.118 1.00 89.25 154 TYR A CA 1
ATOM 1121 C C . TYR A 1 154 ? -13.901 8.148 -18.523 1.00 89.25 154 TYR A C 1
ATOM 1123 O O . TYR A 1 154 ? -13.986 7.789 -17.347 1.00 89.25 154 TYR A O 1
ATOM 1131 N N . MET A 1 155 ? -14.958 8.140 -19.343 1.00 93.06 155 MET A N 1
ATOM 1132 C CA . MET A 1 155 ? -16.300 7.751 -18.900 1.00 93.06 155 MET A CA 1
ATOM 1133 C C . MET A 1 155 ? -16.399 6.262 -18.559 1.00 93.06 155 MET A C 1
ATOM 1135 O O . MET A 1 155 ? -17.048 5.916 -17.576 1.00 93.06 155 MET A O 1
ATOM 1139 N N . ALA A 1 156 ? -15.710 5.385 -19.298 1.00 91.75 156 ALA A N 1
ATOM 1140 C CA . ALA A 1 156 ? -15.727 3.946 -19.041 1.00 91.75 156 ALA A CA 1
ATOM 1141 C C . ALA A 1 156 ? -15.123 3.622 -17.667 1.00 91.75 156 ALA A C 1
ATOM 1143 O O . ALA A 1 156 ? -15.753 2.932 -16.864 1.00 91.75 156 ALA A O 1
ATOM 1144 N N . THR A 1 157 ? -13.959 4.199 -17.349 1.00 91.44 157 THR A N 1
ATOM 1145 C CA . THR A 1 157 ? -13.308 4.018 -16.043 1.00 91.44 157 THR A CA 1
ATOM 1146 C C . THR A 1 157 ? -14.205 4.492 -14.899 1.00 91.44 157 THR A C 1
ATOM 1148 O O . THR A 1 157 ? -14.340 3.803 -13.887 1.00 91.44 157 THR A O 1
ATOM 1151 N N . ARG A 1 158 ? -14.858 5.652 -15.043 1.00 93.88 158 ARG A N 1
ATOM 1152 C CA . ARG A 1 158 ? -15.719 6.228 -13.994 1.00 93.88 158 ARG A CA 1
ATOM 1153 C C . ARG A 1 158 ? -17.011 5.438 -13.800 1.00 93.88 158 ARG A C 1
ATOM 1155 O O . ARG A 1 158 ? -17.374 5.166 -12.658 1.00 93.88 158 ARG A O 1
ATOM 1162 N N . MET A 1 159 ? -17.671 5.031 -14.883 1.00 95.44 159 MET A N 1
ATOM 1163 C CA . MET A 1 159 ? -18.896 4.229 -14.813 1.00 95.44 159 MET A CA 1
ATOM 1164 C C . MET A 1 159 ? -18.634 2.845 -14.220 1.00 95.44 159 MET A C 1
ATOM 1166 O O . MET A 1 159 ? -19.410 2.390 -13.379 1.00 95.44 159 MET A O 1
ATOM 1170 N N . LEU A 1 160 ? -17.523 2.201 -14.590 1.00 94.88 160 LEU A N 1
ATOM 1171 C CA . LEU A 1 160 ? -17.132 0.916 -14.014 1.00 94.88 160 LEU A CA 1
ATOM 1172 C C . LEU A 1 160 ? -16.809 1.046 -12.516 1.00 94.88 160 LEU A C 1
ATOM 1174 O O . LEU A 1 160 ? -17.270 0.231 -11.718 1.00 94.88 160 LEU A O 1
ATOM 1178 N N . SER A 1 161 ? -16.116 2.120 -12.121 1.00 94.38 161 SER A N 1
ATOM 1179 C CA . SER A 1 161 ? -15.796 2.406 -10.713 1.00 94.38 161 SER A CA 1
ATOM 1180 C C . SER A 1 161 ? -17.065 2.620 -9.890 1.00 94.38 161 SER A C 1
ATOM 1182 O O . SER A 1 161 ? -17.219 2.032 -8.821 1.00 94.38 161 SER A O 1
ATOM 1184 N N . ALA A 1 162 ? -17.995 3.429 -10.406 1.00 95.00 162 ALA A N 1
ATOM 1185 C CA . ALA A 1 162 ? -19.278 3.693 -9.764 1.00 95.00 162 ALA A CA 1
ATOM 1186 C C . ALA A 1 162 ? -20.122 2.416 -9.649 1.00 95.00 162 ALA A C 1
ATOM 1188 O O . ALA A 1 162 ? -20.685 2.149 -8.592 1.00 95.00 162 ALA A O 1
ATOM 1189 N N . THR A 1 163 ? -20.155 1.593 -10.700 1.00 94.81 163 THR A N 1
ATOM 1190 C CA . THR A 1 163 ? -20.871 0.308 -10.696 1.00 94.81 163 THR A CA 1
ATOM 1191 C C . THR A 1 163 ? -20.301 -0.637 -9.641 1.00 94.81 163 THR A C 1
ATOM 1193 O O . THR A 1 163 ? -21.061 -1.219 -8.872 1.00 94.81 163 THR A O 1
ATOM 1196 N N . CYS A 1 164 ? -1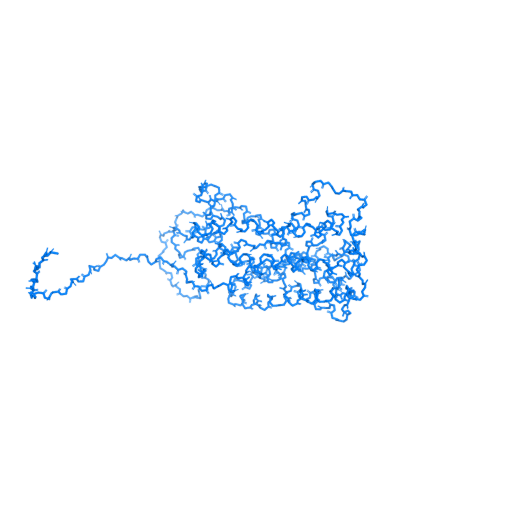8.971 -0.749 -9.555 1.00 91.44 164 CYS A N 1
ATOM 1197 C CA . CYS A 1 164 ? -18.290 -1.555 -8.543 1.00 91.44 164 CYS A CA 1
ATOM 1198 C C . CYS A 1 164 ? -18.643 -1.092 -7.121 1.00 91.44 164 CYS A C 1
ATOM 1200 O O . CYS A 1 164 ? -19.030 -1.903 -6.278 1.00 91.44 164 CYS A O 1
ATOM 1202 N N . LEU A 1 165 ? -18.594 0.219 -6.873 1.00 91.88 165 LEU A N 1
ATOM 1203 C CA . LEU A 1 165 ? -18.887 0.794 -5.562 1.00 91.88 165 LEU A CA 1
ATOM 1204 C C . LEU A 1 165 ? -20.362 0.615 -5.169 1.00 91.88 165 LEU A C 1
ATOM 1206 O O . LEU A 1 165 ? -20.645 0.208 -4.041 1.00 91.88 165 LEU A O 1
ATOM 1210 N N . LEU A 1 166 ? -21.301 0.848 -6.091 1.00 92.38 166 LEU A N 1
ATOM 1211 C CA . LEU A 1 166 ? -22.736 0.649 -5.858 1.00 92.38 166 LEU A CA 1
ATOM 1212 C C . LEU A 1 166 ? -23.070 -0.824 -5.601 1.00 92.38 166 LEU A C 1
ATOM 1214 O O . LEU A 1 166 ? -23.823 -1.125 -4.675 1.00 92.38 166 LEU A O 1
ATOM 1218 N N . LEU A 1 167 ? -22.476 -1.738 -6.372 1.00 90.31 167 LEU A N 1
ATOM 1219 C CA . LEU A 1 167 ? -22.642 -3.178 -6.184 1.00 90.31 167 LEU A CA 1
ATOM 1220 C C . LEU A 1 167 ? -22.155 -3.609 -4.798 1.00 90.31 167 LEU A C 1
ATOM 1222 O O . LEU A 1 167 ? -22.873 -4.297 -4.076 1.00 90.31 167 LEU A O 1
ATOM 1226 N N . LEU A 1 168 ? -20.955 -3.182 -4.406 1.00 86.62 168 LEU A N 1
ATOM 1227 C CA . LEU A 1 168 ? -20.388 -3.520 -3.104 1.00 86.62 168 LEU A CA 1
ATOM 1228 C C . LEU A 1 168 ? -21.179 -2.927 -1.948 1.00 86.62 168 LEU A C 1
ATOM 1230 O O . LEU A 1 168 ? -21.412 -3.613 -0.953 1.00 86.62 168 LEU A O 1
ATOM 1234 N N . THR A 1 169 ? -21.640 -1.691 -2.097 1.00 87.81 169 THR A N 1
ATOM 1235 C CA . THR A 1 169 ? -22.528 -1.058 -1.120 1.00 87.81 169 THR A CA 1
ATOM 1236 C C . THR A 1 169 ? -23.808 -1.876 -0.967 1.00 87.81 169 THR A C 1
ATOM 1238 O O . THR A 1 169 ? -24.181 -2.232 0.148 1.00 87.81 169 THR A O 1
ATOM 1241 N N . TRP A 1 170 ? -24.432 -2.279 -2.076 1.00 88.19 170 TRP A N 1
ATOM 1242 C CA . TRP A 1 170 ? -25.638 -3.105 -2.058 1.00 88.19 170 TRP A CA 1
ATOM 1243 C C . TRP A 1 170 ? -25.421 -4.472 -1.388 1.00 88.19 170 TRP A C 1
ATOM 1245 O O . TRP A 1 170 ? -26.248 -4.894 -0.574 1.00 88.19 170 TRP A O 1
ATOM 1255 N N . VAL A 1 171 ? -24.300 -5.149 -1.669 1.00 83.88 171 VAL A N 1
ATOM 1256 C CA . VAL A 1 171 ? -23.943 -6.428 -1.024 1.00 83.88 171 VAL A CA 1
ATOM 1257 C C . VAL A 1 171 ? -23.774 -6.249 0.486 1.00 83.88 171 VAL A C 1
ATOM 1259 O O . VAL A 1 171 ? -24.326 -7.038 1.258 1.00 83.88 171 VAL A O 1
ATOM 1262 N N . ASN A 1 172 ? -23.074 -5.194 0.912 1.00 82.12 172 ASN A N 1
ATOM 1263 C CA . ASN A 1 172 ? -22.855 -4.890 2.328 1.00 82.12 172 ASN A CA 1
ATOM 1264 C C . ASN A 1 172 ? -24.165 -4.555 3.056 1.00 82.12 172 ASN A C 1
ATOM 1266 O O . ASN A 1 172 ? -24.376 -5.027 4.173 1.00 82.12 172 ASN A O 1
ATOM 1270 N N . CYS A 1 173 ? -25.084 -3.829 2.411 1.00 82.44 173 CYS A N 1
ATOM 1271 C CA . CYS A 1 173 ? -26.415 -3.555 2.958 1.00 82.44 173 CYS A CA 1
ATOM 1272 C C . CYS A 1 173 ? -27.315 -4.804 3.024 1.00 82.44 173 CYS A C 1
ATOM 1274 O O . CYS A 1 173 ? -28.216 -4.864 3.860 1.00 82.44 173 CYS A O 1
ATOM 1276 N N . SER A 1 174 ? -27.094 -5.796 2.154 1.00 81.94 174 SER A N 1
ATOM 1277 C CA . SER A 1 174 ? -27.948 -6.988 2.050 1.00 81.94 174 SER A CA 1
ATOM 1278 C C . SER A 1 174 ? -27.524 -8.120 2.989 1.00 81.94 174 SER A C 1
ATOM 1280 O O . SER A 1 174 ? -28.375 -8.764 3.605 1.00 81.94 174 SER A O 1
ATOM 1282 N N . SER A 1 175 ? -26.222 -8.412 3.101 1.00 75.00 175 SER A N 1
ATOM 1283 C CA . SER A 1 175 ? -25.736 -9.472 3.991 1.00 75.00 175 SER A CA 1
ATOM 1284 C C . SER A 1 175 ? -24.267 -9.309 4.380 1.00 75.00 175 SER A C 1
ATOM 1286 O O . SER A 1 175 ? -23.353 -9.691 3.646 1.00 75.00 175 SER A O 1
ATOM 1288 N N . VAL A 1 176 ? -24.050 -8.878 5.623 1.00 67.31 176 VAL A N 1
ATOM 1289 C CA . VAL A 1 176 ? -22.723 -8.786 6.257 1.00 67.31 176 VAL A CA 1
ATOM 1290 C C . VAL A 1 176 ? -21.966 -10.122 6.221 1.00 67.31 176 VAL A C 1
ATOM 1292 O O . VAL A 1 176 ? -20.762 -10.145 5.991 1.00 67.31 176 VAL A O 1
ATOM 1295 N N . ARG A 1 177 ? -22.662 -11.260 6.368 1.00 71.44 177 ARG A N 1
ATOM 1296 C CA . ARG A 1 177 ? -22.034 -12.598 6.344 1.00 71.44 177 ARG A CA 1
ATOM 1297 C C . ARG A 1 177 ? -21.500 -12.999 4.968 1.00 71.44 177 ARG A C 1
ATOM 1299 O O . ARG A 1 177 ? -20.562 -13.787 4.889 1.00 71.44 177 ARG A O 1
ATOM 1306 N N . MET A 1 178 ? -22.124 -12.523 3.891 1.00 66.56 178 MET A N 1
ATOM 1307 C CA . MET A 1 178 ? -21.611 -12.751 2.538 1.00 66.56 178 MET A CA 1
ATOM 1308 C C . MET A 1 178 ? -20.393 -11.867 2.289 1.00 66.56 178 MET A C 1
ATOM 1310 O O . MET A 1 178 ? -19.373 -12.361 1.818 1.00 66.56 178 MET A O 1
ATOM 1314 N N . ALA A 1 179 ? -20.470 -10.596 2.683 1.00 63.09 179 ALA A N 1
ATOM 1315 C CA . ALA A 1 179 ? -19.372 -9.649 2.552 1.00 63.09 179 ALA A CA 1
ATOM 1316 C C . ALA A 1 179 ? -18.107 -10.093 3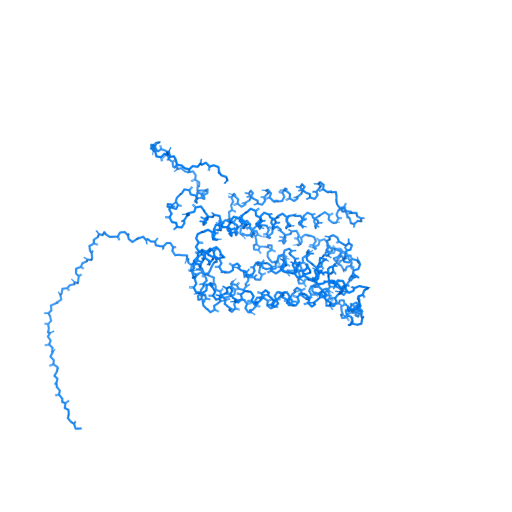.319 1.00 63.09 179 ALA A C 1
ATOM 1318 O O . ALA A 1 179 ? -17.009 -9.964 2.782 1.00 63.09 179 ALA A O 1
ATOM 1319 N N . THR A 1 180 ? -18.229 -10.698 4.508 1.00 66.44 180 THR A N 1
ATOM 1320 C CA . THR A 1 180 ? -17.066 -11.242 5.238 1.00 66.44 180 THR A CA 1
ATOM 1321 C C . THR A 1 180 ? -16.456 -12.476 4.567 1.00 66.44 180 THR A C 1
ATOM 1323 O O . THR A 1 180 ? -15.244 -12.527 4.382 1.00 66.44 180 THR A O 1
ATOM 1326 N N . ARG A 1 181 ? -17.265 -13.441 4.104 1.00 71.25 181 ARG A N 1
ATOM 1327 C CA . ARG A 1 181 ? -16.749 -14.621 3.372 1.00 71.25 181 ARG A CA 1
ATOM 1328 C C . ARG A 1 181 ? -16.024 -14.245 2.080 1.00 71.25 181 ARG A C 1
ATOM 1330 O O . ARG A 1 181 ? -15.017 -14.853 1.732 1.00 71.25 181 ARG A O 1
ATOM 1337 N N . ILE A 1 182 ? -16.554 -13.255 1.367 1.00 68.81 182 ILE A N 1
ATOM 1338 C CA . ILE A 1 182 ? -15.969 -12.720 0.136 1.00 68.81 182 ILE A CA 1
ATOM 1339 C C . ILE A 1 182 ? -14.587 -12.099 0.423 1.00 68.81 182 ILE A C 1
ATOM 1341 O O . ILE A 1 182 ? -13.632 -12.339 -0.316 1.00 68.81 182 ILE A O 1
ATOM 1345 N N . GLN A 1 183 ? -14.451 -11.367 1.531 1.00 67.69 183 GLN A N 1
ATOM 1346 C CA . GLN A 1 183 ? -13.197 -10.731 1.944 1.00 67.69 183 GLN A CA 1
ATOM 1347 C C . GLN A 1 183 ? -12.078 -11.730 2.280 1.00 67.69 183 GLN A C 1
ATOM 1349 O O . GLN A 1 183 ? -10.923 -11.494 1.907 1.00 67.69 183 GLN A O 1
ATOM 1354 N N . ASP A 1 184 ? -12.399 -12.848 2.933 1.00 69.31 184 ASP A N 1
ATOM 1355 C CA . ASP A 1 184 ? -11.408 -13.878 3.280 1.00 69.31 184 ASP A CA 1
ATOM 1356 C C . ASP A 1 184 ? -10.770 -14.488 2.024 1.00 69.31 184 ASP A C 1
ATOM 1358 O O . ASP A 1 184 ? -9.544 -14.575 1.910 1.00 69.31 184 ASP A O 1
ATOM 1362 N N . VAL A 1 185 ? -11.594 -14.828 1.026 1.00 72.19 185 VAL A N 1
ATOM 1363 C CA . VAL A 1 185 ? -11.129 -15.371 -0.261 1.00 72.19 185 VAL A CA 1
ATOM 1364 C C . VAL A 1 185 ? -10.217 -14.373 -0.983 1.00 72.19 185 VAL A C 1
ATOM 1366 O O . VAL A 1 185 ? -9.163 -14.744 -1.504 1.00 72.19 185 VAL A O 1
ATOM 1369 N N . PHE A 1 186 ? -10.571 -13.087 -0.976 1.00 73.12 186 PHE A N 1
ATOM 1370 C CA . PHE A 1 186 ? -9.789 -12.046 -1.655 1.00 73.12 186 PHE A CA 1
ATOM 1371 C C . PHE A 1 186 ? -8.463 -11.740 -0.962 1.00 73.12 186 PHE A C 1
ATOM 1373 O O . PHE A 1 186 ? -7.478 -11.400 -1.622 1.00 73.12 186 PHE A O 1
ATOM 1380 N N . THR A 1 187 ? -8.403 -11.927 0.354 1.00 71.81 187 THR A N 1
ATOM 1381 C CA . THR A 1 187 ? -7.169 -11.766 1.128 1.00 71.81 187 THR A CA 1
ATOM 1382 C C . THR A 1 187 ? -6.136 -12.833 0.769 1.00 71.81 187 THR A C 1
ATOM 1384 O O . THR A 1 187 ? -4.950 -12.526 0.664 1.00 71.81 187 THR A O 1
ATOM 1387 N N . VAL A 1 188 ? -6.562 -14.068 0.498 1.00 75.81 188 VAL A N 1
ATOM 1388 C CA . VAL A 1 188 ? -5.655 -15.115 0.002 1.00 75.81 188 VAL A CA 1
ATOM 1389 C C . VAL A 1 188 ? -5.196 -14.804 -1.426 1.00 75.81 188 VAL A C 1
ATOM 1391 O O . VAL A 1 188 ? -4.002 -14.882 -1.721 1.00 75.81 188 VAL A O 1
ATOM 1394 N N . GLY A 1 189 ? -6.121 -14.380 -2.296 1.00 75.00 189 GLY A N 1
ATOM 1395 C CA . GLY A 1 189 ? -5.820 -14.052 -3.694 1.00 75.00 189 GLY A CA 1
ATOM 1396 C C . GLY A 1 189 ? -4.764 -12.953 -3.852 1.00 75.00 189 GLY A C 1
ATOM 1397 O O . GLY A 1 189 ? -3.821 -13.105 -4.629 1.00 75.00 189 GLY A O 1
ATOM 1398 N N . LYS A 1 190 ? -4.851 -11.871 -3.068 1.00 77.56 190 LYS A N 1
ATOM 1399 C CA . LYS A 1 190 ? -3.866 -10.777 -3.152 1.00 77.56 190 LYS A CA 1
ATOM 1400 C C . LYS A 1 190 ? -2.470 -11.181 -2.662 1.00 77.56 190 LYS A C 1
ATOM 1402 O O . LYS A 1 190 ? -1.479 -10.750 -3.246 1.00 77.56 190 LYS A O 1
ATOM 1407 N N . LEU A 1 191 ? -2.379 -12.022 -1.624 1.00 82.56 191 LEU A N 1
ATOM 1408 C CA . LEU A 1 191 ? -1.093 -12.515 -1.118 1.00 82.56 191 LEU A CA 1
ATOM 1409 C C . LEU A 1 191 ? -0.429 -13.455 -2.127 1.00 82.56 191 LEU A C 1
ATOM 1411 O O . LEU A 1 191 ? 0.781 -13.381 -2.320 1.00 82.56 191 LEU A O 1
ATOM 1415 N N . MET A 1 192 ? -1.220 -14.285 -2.813 1.00 82.62 192 MET A N 1
ATOM 1416 C CA . MET A 1 192 ? -0.726 -15.144 -3.889 1.00 82.62 192 MET A CA 1
ATOM 1417 C C . MET A 1 192 ? -0.166 -14.323 -5.056 1.00 82.62 192 MET A C 1
ATOM 1419 O O . MET A 1 192 ? 0.923 -14.622 -5.538 1.00 82.62 192 MET A O 1
ATOM 1423 N N . ALA A 1 193 ? -0.860 -13.261 -5.474 1.00 82.31 193 ALA A N 1
ATOM 1424 C CA . ALA A 1 193 ? -0.394 -12.394 -6.555 1.00 82.31 193 ALA A CA 1
ATOM 1425 C C . ALA A 1 193 ? 0.910 -11.662 -6.211 1.00 82.31 193 ALA A C 1
ATOM 1427 O O . ALA A 1 193 ? 1.829 -11.633 -7.027 1.00 82.31 193 ALA A O 1
ATOM 1428 N N . LEU A 1 194 ? 1.026 -11.127 -4.991 1.00 87.56 194 LEU A N 1
ATOM 1429 C CA . LEU A 1 194 ? 2.279 -10.527 -4.523 1.00 87.56 194 LEU A CA 1
ATOM 1430 C C . LEU A 1 194 ? 3.403 -11.558 -4.420 1.00 87.56 194 LEU A C 1
ATOM 1432 O O . LEU A 1 194 ? 4.521 -11.284 -4.848 1.00 87.56 194 LEU A O 1
ATOM 1436 N N . GLY A 1 195 ? 3.105 -12.756 -3.913 1.00 88.88 195 GLY A N 1
ATOM 1437 C CA . GLY A 1 195 ? 4.061 -13.860 -3.877 1.00 88.88 195 GLY A CA 1
ATOM 1438 C C . GLY A 1 195 ? 4.578 -14.214 -5.271 1.00 88.88 195 GLY A C 1
ATOM 1439 O O . GLY A 1 195 ? 5.784 -14.356 -5.456 1.00 88.88 195 GLY A O 1
ATOM 1440 N N . LEU A 1 196 ? 3.690 -14.275 -6.266 1.00 88.62 196 LEU A N 1
ATOM 1441 C CA . LEU A 1 196 ? 4.053 -14.541 -7.656 1.00 88.62 196 LEU A CA 1
ATOM 1442 C C . LEU A 1 196 ? 4.959 -13.442 -8.228 1.00 88.62 196 LEU A C 1
ATOM 1444 O O . LEU A 1 196 ? 5.988 -13.767 -8.815 1.00 88.62 196 LEU A O 1
ATOM 1448 N N . ILE A 1 197 ? 4.633 -12.162 -8.015 1.00 90.44 197 ILE A N 1
ATOM 1449 C CA . ILE A 1 197 ? 5.471 -11.035 -8.466 1.00 90.44 197 ILE A CA 1
ATOM 1450 C C . ILE A 1 197 ? 6.872 -11.118 -7.849 1.00 90.44 197 ILE A C 1
ATOM 1452 O O . ILE A 1 197 ? 7.866 -10.991 -8.562 1.00 90.44 197 ILE A O 1
ATOM 1456 N N . ILE A 1 198 ? 6.960 -11.386 -6.543 1.00 92.62 198 ILE A N 1
ATOM 1457 C CA . ILE A 1 198 ? 8.242 -11.503 -5.837 1.00 92.62 198 ILE A CA 1
ATOM 1458 C C . ILE A 1 198 ? 9.056 -12.683 -6.375 1.00 92.62 198 ILE A C 1
ATOM 1460 O O . ILE A 1 198 ? 10.229 -12.509 -6.692 1.00 92.62 198 ILE A O 1
ATOM 1464 N N . VAL A 1 199 ? 8.457 -13.870 -6.514 1.00 92.44 199 VAL A N 1
ATOM 1465 C CA . VAL A 1 199 ? 9.162 -15.064 -7.013 1.00 92.44 199 VAL A CA 1
ATOM 1466 C C . VAL A 1 199 ? 9.687 -14.836 -8.429 1.00 92.44 199 VAL A C 1
ATOM 1468 O O . VAL A 1 199 ? 10.853 -15.115 -8.701 1.00 92.44 199 VAL A O 1
ATOM 1471 N N . VAL A 1 200 ? 8.861 -14.287 -9.318 1.00 90.25 200 VAL A N 1
ATOM 1472 C CA . VAL A 1 200 ? 9.251 -14.008 -10.706 1.00 90.25 200 VAL A CA 1
ATOM 1473 C C . VAL A 1 200 ? 10.354 -12.949 -10.767 1.00 90.25 200 VAL A C 1
ATOM 1475 O O . VAL A 1 200 ? 11.322 -13.126 -11.504 1.00 90.25 200 VAL A O 1
ATOM 1478 N N . GLY A 1 201 ? 10.262 -11.890 -9.957 1.00 89.56 201 GLY A N 1
ATOM 1479 C CA . GLY A 1 201 ? 11.315 -10.878 -9.852 1.00 89.56 201 GLY A CA 1
ATOM 1480 C C . GLY A 1 201 ? 12.639 -11.446 -9.336 1.00 89.56 201 GLY A C 1
ATOM 1481 O O . GLY A 1 201 ? 13.697 -11.135 -9.875 1.00 89.56 201 GLY A O 1
ATOM 1482 N N . LEU A 1 202 ? 12.603 -12.340 -8.344 1.00 91.38 202 LEU A N 1
ATOM 1483 C CA . LEU A 1 202 ? 13.808 -13.019 -7.861 1.00 91.38 202 LEU A CA 1
ATOM 1484 C C . LEU A 1 202 ? 14.439 -13.897 -8.949 1.00 91.38 202 LEU A C 1
ATOM 1486 O O . LEU A 1 202 ? 15.656 -13.870 -9.113 1.00 91.38 202 LEU A O 1
ATOM 1490 N N . VAL A 1 203 ? 13.635 -14.627 -9.729 1.00 91.69 203 VAL A N 1
ATOM 1491 C CA . VAL A 1 203 ? 14.132 -15.411 -10.875 1.00 91.69 203 VAL A CA 1
ATOM 1492 C C . VAL A 1 203 ? 14.808 -14.509 -11.914 1.00 91.69 203 VAL A C 1
ATOM 1494 O O . VAL A 1 203 ? 15.876 -14.860 -12.408 1.00 91.69 203 VAL A O 1
ATOM 1497 N N . GLN A 1 204 ? 14.246 -13.333 -12.211 1.00 88.25 204 GLN A N 1
ATOM 1498 C CA . GLN A 1 204 ? 14.871 -12.356 -13.114 1.00 88.25 204 GLN A CA 1
ATOM 1499 C C . GLN A 1 204 ? 16.238 -11.885 -12.607 1.00 88.25 204 GLN A C 1
ATOM 1501 O O . GLN A 1 204 ? 17.204 -11.849 -13.371 1.00 88.25 204 GLN A O 1
ATOM 1506 N N . ILE A 1 205 ? 16.346 -11.606 -11.307 1.00 90.12 205 ILE A N 1
ATOM 1507 C CA . ILE A 1 205 ? 17.614 -11.220 -10.677 1.00 90.12 205 ILE A CA 1
ATOM 1508 C C . ILE A 1 205 ? 18.640 -12.356 -10.778 1.00 90.12 205 ILE A C 1
ATOM 1510 O O . ILE A 1 205 ? 19.786 -12.107 -11.151 1.00 90.12 205 ILE A O 1
ATOM 1514 N N . PHE A 1 206 ? 18.240 -13.604 -10.511 1.00 89.62 206 PHE A N 1
ATOM 1515 C CA . PHE A 1 206 ? 19.129 -14.766 -10.641 1.00 89.62 206 PHE A CA 1
ATOM 1516 C C . PHE A 1 206 ? 19.553 -15.053 -12.087 1.00 89.62 206 PHE A C 1
ATOM 1518 O O . PHE A 1 206 ? 20.642 -15.582 -12.300 1.00 89.62 206 PHE A O 1
ATOM 1525 N N . ASN A 1 207 ? 18.747 -14.660 -13.074 1.00 88.56 207 ASN A N 1
ATOM 1526 C CA . ASN A 1 207 ? 19.091 -14.745 -14.495 1.00 88.56 207 ASN A CA 1
ATOM 1527 C C . ASN A 1 207 ? 20.031 -13.620 -14.973 1.00 88.56 207 ASN A C 1
ATOM 1529 O O . ASN A 1 207 ? 20.397 -13.603 -16.145 1.00 88.56 207 ASN A O 1
ATOM 1533 N N . GLY A 1 208 ? 20.434 -12.698 -14.092 1.00 84.50 208 GLY A N 1
ATOM 1534 C CA . GLY A 1 208 ? 21.370 -11.614 -14.406 1.00 84.50 208 GLY A CA 1
ATOM 1535 C C . GLY A 1 208 ? 20.719 -10.272 -14.753 1.00 84.50 208 GLY A C 1
ATOM 1536 O O . GLY A 1 208 ? 21.432 -9.299 -14.980 1.00 84.50 208 GLY A O 1
ATOM 1537 N N . ASN A 1 209 ? 19.387 -10.169 -14.727 1.00 83.44 209 ASN A N 1
ATOM 1538 C CA . ASN A 1 209 ? 18.664 -8.934 -15.053 1.00 83.44 209 ASN A CA 1
ATOM 1539 C C . ASN A 1 209 ? 18.563 -8.004 -13.832 1.00 83.44 209 ASN A C 1
ATOM 1541 O O . ASN A 1 209 ? 17.484 -7.736 -13.306 1.00 83.44 209 ASN A O 1
ATOM 1545 N N . TYR A 1 210 ? 19.712 -7.531 -13.345 1.00 84.56 210 TYR A N 1
ATOM 1546 C CA . TYR A 1 210 ? 19.809 -6.616 -12.199 1.00 84.56 210 TYR A CA 1
ATOM 1547 C C . TYR A 1 210 ? 20.512 -5.291 -12.532 1.00 84.56 210 TYR A C 1
ATOM 1549 O O . TYR A 1 210 ? 20.789 -4.507 -11.626 1.00 84.56 210 TYR A O 1
ATOM 1557 N N . GLU A 1 211 ? 20.786 -5.006 -13.810 1.00 78.44 211 GLU A N 1
ATOM 1558 C CA . GLU A 1 211 ? 21.516 -3.799 -14.235 1.00 78.44 211 GLU A CA 1
ATOM 1559 C C . GLU A 1 211 ? 20.864 -2.505 -13.721 1.00 78.44 211 GLU A C 1
ATOM 1561 O O . GLU A 1 211 ? 21.549 -1.663 -13.139 1.00 78.44 211 GLU A O 1
ATOM 1566 N N . GLY A 1 212 ? 19.532 -2.394 -13.808 1.00 77.44 212 GLY A N 1
ATOM 1567 C CA . GLY A 1 212 ? 18.770 -1.246 -13.291 1.00 77.44 212 GLY A CA 1
ATOM 1568 C C . GLY A 1 212 ? 18.772 -1.098 -11.761 1.00 77.44 212 GLY A C 1
ATOM 1569 O O . GLY A 1 212 ? 18.409 -0.045 -11.241 1.00 77.44 212 GLY A O 1
ATOM 1570 N N . LEU A 1 213 ? 19.204 -2.130 -11.030 1.00 82.19 213 LEU A N 1
ATOM 1571 C CA . LEU A 1 213 ? 19.329 -2.139 -9.568 1.00 82.19 213 LEU A CA 1
ATOM 1572 C C . LEU A 1 213 ? 20.769 -1.886 -9.097 1.00 82.19 213 LEU A C 1
ATOM 1574 O O . LEU A 1 213 ? 21.002 -1.745 -7.894 1.00 82.19 213 LEU A O 1
ATOM 1578 N N . THR A 1 214 ? 21.744 -1.824 -10.010 1.00 85.38 214 THR A N 1
ATOM 1579 C CA . THR A 1 214 ? 23.131 -1.510 -9.645 1.00 85.38 214 THR A CA 1
ATOM 1580 C C . THR A 1 214 ? 23.218 -0.088 -9.084 1.00 85.38 214 THR A C 1
ATOM 1582 O O . THR A 1 214 ? 22.583 0.810 -9.633 1.00 85.38 214 THR A O 1
ATOM 1585 N N . PRO A 1 215 ? 23.985 0.177 -8.008 1.00 81.56 215 PRO A N 1
ATOM 1586 C CA . PRO A 1 215 ? 23.992 1.491 -7.358 1.00 81.56 215 PRO A CA 1
ATOM 1587 C C . PRO A 1 215 ? 24.301 2.663 -8.300 1.00 81.56 215 PRO A C 1
ATOM 1589 O O . PRO A 1 215 ? 23.762 3.751 -8.124 1.00 81.56 215 PRO A O 1
ATOM 1592 N N . GLN A 1 216 ? 25.139 2.435 -9.310 1.00 80.56 216 GLN A N 1
ATOM 1593 C CA . GLN A 1 216 ? 25.545 3.439 -10.291 1.00 80.56 216 GLN A CA 1
ATOM 1594 C C . GLN A 1 216 ? 24.371 3.903 -11.164 1.00 80.56 216 GLN A C 1
ATOM 1596 O O . GLN A 1 216 ? 24.276 5.089 -11.462 1.00 80.56 216 GLN A O 1
ATOM 1601 N N . VAL A 1 217 ? 23.473 2.984 -11.535 1.00 83.75 217 VAL A N 1
ATOM 1602 C CA . VAL A 1 217 ? 22.284 3.260 -12.358 1.00 83.75 217 VAL A CA 1
ATOM 1603 C C . VAL A 1 217 ? 21.080 3.592 -11.476 1.00 83.75 217 VAL A C 1
ATOM 1605 O O . VAL A 1 217 ? 20.351 4.543 -11.722 1.00 83.75 217 VAL A O 1
ATOM 1608 N N . ALA A 1 218 ? 20.887 2.867 -10.377 1.00 84.62 218 ALA A N 1
ATOM 1609 C CA . ALA A 1 218 ? 19.743 3.058 -9.497 1.00 84.62 218 ALA A CA 1
ATOM 1610 C C . ALA A 1 218 ? 19.712 4.467 -8.888 1.00 84.62 218 ALA A C 1
ATOM 1612 O O . ALA A 1 218 ? 18.633 5.042 -8.753 1.00 84.62 218 ALA A O 1
ATOM 1613 N N . PHE A 1 219 ? 20.872 5.035 -8.538 1.00 87.19 219 PHE A N 1
ATOM 1614 C CA . PHE A 1 219 ? 20.992 6.397 -8.004 1.00 87.19 219 PHE A CA 1
ATOM 1615 C C . PHE A 1 219 ? 21.335 7.452 -9.062 1.00 87.19 219 PHE A C 1
ATOM 1617 O O . PHE A 1 219 ? 21.512 8.617 -8.699 1.00 87.19 219 PHE A O 1
ATOM 1624 N N . SER A 1 220 ? 21.407 7.096 -10.350 1.00 82.50 220 SER A N 1
ATOM 1625 C CA . SER A 1 220 ? 21.531 8.113 -11.393 1.00 82.50 220 SER A CA 1
ATOM 1626 C C . SER A 1 220 ? 20.234 8.917 -11.452 1.00 82.50 220 SER A C 1
ATOM 1628 O O . SER A 1 220 ? 19.155 8.340 -11.579 1.00 82.50 220 SER A O 1
ATOM 1630 N N . MET A 1 221 ? 20.339 10.238 -11.308 1.00 79.19 221 MET A N 1
ATOM 1631 C CA . MET A 1 221 ? 19.205 11.155 -11.401 1.00 79.19 221 MET A CA 1
ATOM 1632 C C . MET A 1 221 ? 19.503 12.188 -12.478 1.00 79.19 221 MET A C 1
ATOM 1634 O O . MET A 1 221 ? 20.508 12.892 -12.381 1.00 79.19 221 MET A O 1
ATOM 1638 N N . ASP A 1 222 ? 18.600 12.342 -13.444 1.00 72.81 222 ASP A N 1
ATOM 1639 C CA . ASP A 1 222 ? 18.685 13.433 -14.424 1.00 72.81 222 ASP A CA 1
ATOM 1640 C C . ASP A 1 222 ? 18.481 14.800 -13.754 1.00 72.81 222 ASP A C 1
ATOM 1642 O O . ASP A 1 222 ? 19.023 15.822 -14.177 1.00 72.81 222 ASP A O 1
ATOM 1646 N N . ARG A 1 223 ? 17.698 14.824 -12.667 1.00 75.88 223 ARG A N 1
ATOM 1647 C CA . ARG A 1 223 ? 17.428 16.014 -11.861 1.00 75.88 223 ARG A CA 1
ATOM 1648 C C . ARG A 1 223 ? 17.255 15.639 -10.395 1.00 75.88 223 ARG A C 1
ATOM 1650 O O . ARG A 1 223 ? 16.455 14.769 -10.069 1.00 75.88 223 ARG A O 1
ATOM 1657 N N . ALA A 1 224 ? 17.943 16.355 -9.506 1.00 83.06 224 ALA A N 1
ATOM 1658 C CA . 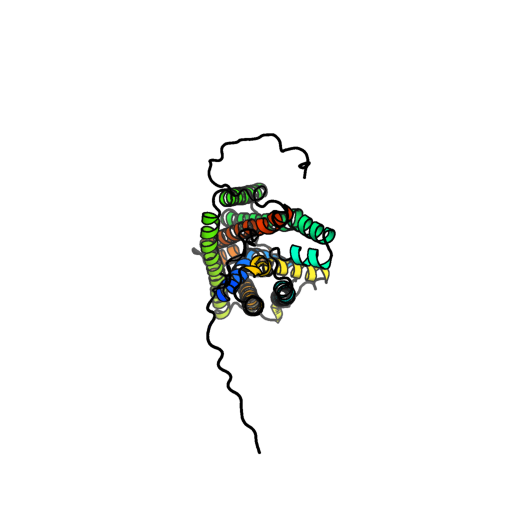ALA A 1 224 ? 17.734 16.204 -8.070 1.00 83.06 224 ALA A CA 1
ATOM 1659 C C . ALA A 1 224 ? 16.300 16.635 -7.691 1.00 83.06 224 ALA A C 1
ATOM 1661 O O . ALA A 1 224 ? 15.905 17.764 -8.021 1.00 83.06 224 ALA A O 1
ATOM 1662 N N . PRO A 1 225 ? 15.514 15.778 -7.014 1.00 87.25 225 PRO A N 1
ATOM 1663 C CA . PRO A 1 225 ? 14.166 16.129 -6.600 1.00 87.25 225 PRO A CA 1
ATOM 1664 C C . PRO A 1 225 ? 14.203 17.226 -5.535 1.00 87.25 225 PRO A C 1
ATOM 1666 O O . PRO A 1 225 ? 15.049 17.249 -4.640 1.00 87.25 225 PRO A O 1
ATOM 1669 N N . SER A 1 226 ? 13.252 18.150 -5.623 1.00 92.62 226 SER A N 1
ATOM 1670 C CA . SER A 1 226 ? 13.038 19.150 -4.577 1.00 92.62 226 SER A CA 1
ATOM 1671 C C . SER A 1 226 ? 12.513 18.502 -3.291 1.00 92.62 226 SER A C 1
ATOM 1673 O O . SER A 1 226 ? 11.889 17.441 -3.319 1.00 92.62 226 SER A O 1
ATOM 1675 N N . VAL A 1 227 ? 12.676 19.187 -2.156 1.00 93.62 227 VAL A N 1
ATOM 1676 C CA . VAL A 1 227 ? 12.129 18.737 -0.860 1.00 93.62 227 VAL A CA 1
ATOM 1677 C C . VAL A 1 227 ? 10.620 18.471 -0.946 1.00 93.62 227 VAL A C 1
ATOM 1679 O O . VAL A 1 227 ? 10.133 17.491 -0.387 1.00 93.62 227 VAL A O 1
ATOM 1682 N N . GLY A 1 228 ? 9.883 19.299 -1.696 1.00 94.56 228 GLY A N 1
ATOM 1683 C CA . GLY A 1 228 ? 8.448 19.111 -1.916 1.00 94.56 228 GLY A CA 1
ATOM 1684 C C . GLY A 1 228 ? 8.119 17.825 -2.677 1.00 94.56 228 GLY A C 1
ATOM 1685 O O . GLY A 1 228 ? 7.175 17.131 -2.318 1.00 94.56 228 GLY A O 1
ATOM 1686 N N . GLN A 1 229 ? 8.924 17.456 -3.677 1.00 93.88 229 GLN A N 1
ATOM 1687 C CA . GLN A 1 229 ? 8.743 16.193 -4.401 1.00 93.88 229 GLN A CA 1
ATOM 1688 C C . GLN A 1 229 ? 9.046 14.991 -3.507 1.00 93.88 229 GLN A C 1
ATOM 1690 O O . GLN A 1 229 ? 8.256 14.055 -3.462 1.00 93.88 229 GLN A O 1
ATOM 1695 N N . ILE A 1 230 ? 10.111 15.046 -2.707 1.00 94.44 230 ILE A N 1
ATOM 1696 C CA . ILE A 1 230 ? 10.403 13.979 -1.739 1.00 94.44 230 ILE A CA 1
ATOM 1697 C C . ILE A 1 230 ? 9.236 13.817 -0.750 1.00 94.44 230 ILE A C 1
ATOM 1699 O O . ILE A 1 230 ? 8.814 12.695 -0.475 1.00 94.44 230 ILE A O 1
ATOM 1703 N N . ALA A 1 231 ? 8.652 14.919 -0.267 1.00 95.81 231 ALA A N 1
ATOM 1704 C CA . ALA A 1 231 ? 7.472 14.869 0.597 1.00 95.81 231 ALA A CA 1
ATOM 1705 C C . ALA A 1 231 ? 6.260 14.220 -0.100 1.00 95.81 231 ALA A C 1
ATOM 1707 O O . ALA A 1 231 ? 5.583 13.388 0.505 1.00 95.81 231 ALA A O 1
ATOM 1708 N N . LEU A 1 232 ? 6.013 14.533 -1.378 1.00 95.62 232 LEU A N 1
ATOM 1709 C CA . LEU A 1 232 ? 4.970 13.873 -2.174 1.00 95.62 232 LEU A CA 1
ATOM 1710 C C . LEU A 1 232 ? 5.242 12.370 -2.343 1.00 95.62 232 LEU A C 1
ATOM 1712 O O . LEU A 1 232 ? 4.310 11.576 -2.227 1.00 95.62 232 LEU A O 1
ATOM 1716 N N . ALA A 1 233 ? 6.498 11.956 -2.536 1.00 95.94 233 ALA A N 1
ATOM 1717 C CA . ALA A 1 233 ? 6.865 10.539 -2.597 1.00 95.94 233 ALA A CA 1
ATOM 1718 C C . ALA A 1 233 ? 6.520 9.813 -1.284 1.00 95.94 233 ALA A C 1
ATOM 1720 O O . ALA A 1 233 ? 5.931 8.731 -1.306 1.00 95.94 233 ALA A O 1
ATOM 1721 N N . PHE A 1 234 ? 6.805 10.433 -0.134 1.00 96.12 234 PHE A N 1
ATOM 1722 C CA . PHE A 1 234 ? 6.403 9.889 1.164 1.00 96.12 234 PHE A CA 1
ATOM 1723 C C . PHE A 1 234 ? 4.885 9.819 1.329 1.00 96.12 234 PHE A C 1
ATOM 1725 O O . PHE A 1 234 ? 4.402 8.818 1.847 1.00 96.12 234 PHE A O 1
ATOM 1732 N N . LEU A 1 235 ? 4.120 10.804 0.845 1.00 94.62 235 LEU A N 1
ATOM 1733 C CA . LEU A 1 235 ? 2.653 10.738 0.865 1.00 94.62 235 LEU A CA 1
ATOM 1734 C C . LEU A 1 235 ? 2.125 9.544 0.052 1.00 94.62 235 LEU A C 1
ATOM 1736 O O . LEU A 1 235 ? 1.231 8.833 0.518 1.00 94.62 235 LEU A O 1
ATOM 1740 N N . GLN A 1 236 ? 2.717 9.269 -1.116 1.00 94.31 236 GLN A N 1
ATOM 1741 C CA . GLN A 1 236 ? 2.366 8.100 -1.933 1.00 94.31 236 GLN A CA 1
ATOM 1742 C C . GLN A 1 236 ? 2.720 6.780 -1.237 1.00 94.31 236 GLN A C 1
ATOM 1744 O O . GLN A 1 236 ? 1.935 5.828 -1.272 1.00 94.31 236 GLN A O 1
ATOM 1749 N N . ALA A 1 237 ? 3.873 6.713 -0.566 1.00 94.88 237 ALA A N 1
ATOM 1750 C CA . ALA A 1 237 ? 4.259 5.547 0.224 1.00 94.88 237 ALA A CA 1
ATOM 1751 C C . ALA A 1 237 ? 3.335 5.354 1.440 1.00 94.88 237 ALA A C 1
ATOM 1753 O O . ALA A 1 237 ? 2.866 4.245 1.689 1.00 94.88 237 ALA A O 1
ATOM 1754 N N . SER A 1 238 ? 3.001 6.427 2.165 1.00 92.25 238 SER A N 1
ATOM 1755 C CA . SER A 1 238 ? 2.078 6.387 3.306 1.00 92.25 238 SER A CA 1
ATOM 1756 C C . SER A 1 238 ? 0.695 5.873 2.916 1.00 92.25 238 SER A C 1
ATOM 1758 O O . SER A 1 238 ? 0.100 5.122 3.686 1.00 92.25 238 SER A O 1
ATOM 1760 N N . PHE A 1 239 ? 0.206 6.201 1.715 1.00 91.50 239 PHE A N 1
ATOM 1761 C CA . PHE A 1 239 ? -1.042 5.635 1.201 1.00 91.50 239 PHE A CA 1
ATOM 1762 C C . PHE A 1 239 ? -0.987 4.101 1.105 1.00 91.50 239 PHE A C 1
ATOM 1764 O O . PHE A 1 239 ? -1.933 3.431 1.515 1.00 91.50 239 PHE A O 1
ATOM 1771 N N . ALA A 1 240 ? 0.131 3.526 0.648 1.00 92.44 240 ALA A N 1
ATOM 1772 C CA . ALA A 1 240 ? 0.290 2.072 0.572 1.00 92.44 240 ALA A CA 1
ATOM 1773 C C . ALA A 1 240 ? 0.412 1.391 1.940 1.00 92.44 240 ALA A C 1
ATOM 1775 O O . ALA A 1 240 ? 0.030 0.228 2.072 1.00 92.44 240 ALA A O 1
ATOM 1776 N N . PHE A 1 241 ? 0.934 2.097 2.945 1.00 91.31 241 PHE A N 1
ATOM 1777 C CA . PHE A 1 241 ? 1.013 1.607 4.322 1.00 91.31 241 PHE A CA 1
ATOM 1778 C C . PHE A 1 241 ? -0.257 1.870 5.147 1.00 91.31 241 PHE A C 1
ATOM 1780 O O . PHE A 1 241 ? -0.308 1.470 6.307 1.00 91.31 241 PHE A O 1
ATOM 1787 N N . SER A 1 242 ? -1.278 2.526 4.590 1.00 86.94 242 SER A N 1
ATOM 1788 C CA . SER A 1 242 ? -2.527 2.829 5.297 1.00 86.94 242 SER A CA 1
ATOM 1789 C C . SER A 1 242 ? -3.207 1.567 5.850 1.00 86.94 242 SER A C 1
ATOM 1791 O O . SER A 1 242 ? -3.139 0.504 5.242 1.00 86.94 242 SER A O 1
ATOM 1793 N N . GLY A 1 243 ? -3.864 1.679 7.009 1.00 81.00 243 GLY A N 1
ATOM 1794 C CA . GLY A 1 243 ? -4.563 0.566 7.674 1.00 81.00 243 GLY A CA 1
ATOM 1795 C C . GLY A 1 243 ? -3.848 -0.018 8.898 1.00 81.00 243 GLY A C 1
ATOM 1796 O O . GLY A 1 243 ? -4.402 -0.884 9.577 1.00 81.00 243 GLY A O 1
ATOM 1797 N N . TRP A 1 244 ? -2.654 0.479 9.241 1.00 84.00 244 TRP A N 1
ATOM 1798 C CA . TRP A 1 244 ? -1.907 0.055 10.434 1.00 84.00 244 TRP A CA 1
ATOM 1799 C C . TRP A 1 244 ? -2.622 0.383 11.758 1.00 84.00 244 TRP A C 1
ATOM 1801 O O . TRP A 1 244 ? -2.410 -0.306 12.753 1.00 84.00 244 TRP A O 1
ATOM 1811 N N . ASN A 1 245 ? -3.493 1.396 11.782 1.00 81.44 245 ASN A N 1
ATOM 1812 C CA . ASN A 1 245 ? -4.258 1.817 12.961 1.00 81.44 245 ASN A CA 1
ATOM 1813 C C . ASN A 1 245 ? -5.520 0.972 13.207 1.00 81.44 245 ASN A C 1
ATOM 1815 O O . ASN A 1 245 ? -6.194 1.175 14.211 1.00 81.44 245 ASN A O 1
ATOM 1819 N N . PHE A 1 246 ? -5.854 0.005 12.344 1.00 73.94 246 PHE A N 1
ATOM 1820 C CA . PHE A 1 246 ? -7.113 -0.740 12.454 1.00 73.94 246 PHE A CA 1
ATOM 1821 C C . PHE A 1 246 ? -7.262 -1.507 13.774 1.00 73.94 246 PHE A C 1
ATOM 1823 O O . PHE A 1 246 ? -8.333 -1.501 14.378 1.00 73.94 246 PHE A O 1
ATOM 1830 N N . LEU A 1 247 ? -6.190 -2.144 14.255 1.00 72.88 247 LEU A N 1
ATOM 1831 C CA . LEU A 1 247 ? -6.258 -2.975 15.461 1.00 72.88 247 LEU A CA 1
ATOM 1832 C C . LEU A 1 247 ? -6.640 -2.156 16.709 1.00 72.88 247 LEU A C 1
ATOM 1834 O O . LEU A 1 247 ? -7.219 -2.704 17.642 1.00 72.88 247 LEU A O 1
ATOM 1838 N N . ASN A 1 248 ? -6.413 -0.837 16.678 1.00 79.81 248 ASN A N 1
ATOM 1839 C CA . ASN A 1 248 ? -6.835 0.076 17.732 1.00 79.81 248 ASN A CA 1
ATOM 1840 C C . ASN A 1 248 ? -8.361 0.217 17.831 1.00 79.81 248 ASN A C 1
ATOM 1842 O O . ASN A 1 248 ? -8.886 0.396 18.930 1.00 79.81 248 ASN A O 1
ATOM 1846 N N . TYR A 1 249 ? -9.081 0.097 16.714 1.00 73.44 249 TYR A N 1
ATOM 1847 C CA . TYR A 1 249 ? -10.543 0.182 16.685 1.00 73.44 249 TYR A CA 1
ATOM 1848 C C . TYR A 1 249 ? -11.220 -1.045 17.301 1.00 73.44 249 TYR A C 1
ATOM 1850 O O . TYR A 1 249 ? -12.333 -0.923 17.804 1.00 73.44 249 TYR A O 1
ATOM 1858 N N . VAL A 1 250 ? -10.537 -2.194 17.301 1.00 70.19 250 VAL A N 1
ATOM 1859 C CA . VAL A 1 250 ? -11.030 -3.481 17.824 1.00 70.19 250 VAL A CA 1
ATOM 1860 C C . VAL A 1 250 ? -10.247 -3.950 19.056 1.00 70.19 250 VAL A C 1
ATOM 1862 O O . VAL A 1 250 ? -10.243 -5.131 19.392 1.00 70.19 250 VAL A O 1
ATOM 1865 N N . THR A 1 251 ? -9.578 -3.033 19.765 1.00 74.44 251 THR A N 1
ATOM 1866 C CA . THR A 1 251 ? -8.721 -3.370 20.919 1.00 74.44 251 THR A CA 1
ATOM 1867 C C . THR A 1 251 ? -9.475 -4.128 22.018 1.00 74.44 251 THR A C 1
ATOM 1869 O O . THR A 1 251 ? -8.894 -4.979 22.694 1.00 74.44 251 THR A O 1
ATOM 1872 N N . GLU A 1 252 ? -10.771 -3.854 22.195 1.00 74.12 252 GLU A N 1
ATOM 1873 C CA . GLU A 1 252 ? -11.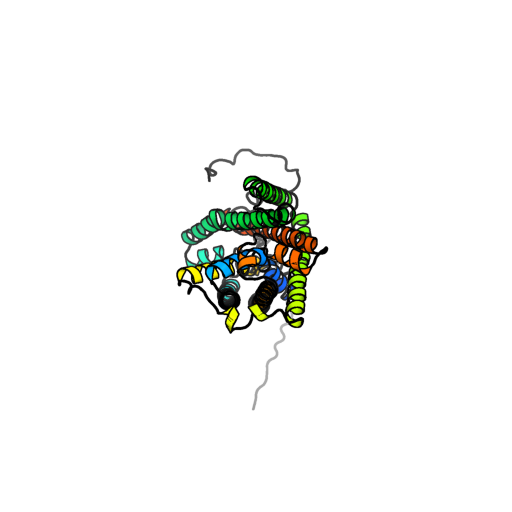624 -4.526 23.186 1.00 74.12 252 GLU A CA 1
ATOM 1874 C C . GLU A 1 252 ? -11.851 -6.019 22.874 1.00 74.12 252 GLU A C 1
ATOM 1876 O O . GLU A 1 252 ? -12.056 -6.810 23.797 1.00 74.12 252 GLU A O 1
ATOM 1881 N N . GLU A 1 253 ? -11.739 -6.420 21.604 1.00 77.62 253 GLU A N 1
ATOM 1882 C CA . GLU A 1 253 ? -11.881 -7.802 21.120 1.00 77.62 253 GLU A CA 1
ATOM 1883 C C . GLU A 1 253 ? -10.553 -8.583 21.138 1.00 77.62 253 GLU A C 1
ATOM 1885 O O . GLU A 1 253 ? -10.535 -9.808 20.973 1.00 77.62 253 GLU A O 1
ATOM 1890 N N . VAL A 1 254 ? -9.427 -7.898 21.365 1.00 80.62 254 VAL A N 1
ATOM 1891 C CA . VAL A 1 254 ? -8.091 -8.505 21.409 1.00 80.62 254 VAL A CA 1
ATOM 1892 C C . VAL A 1 254 ? -7.848 -9.193 22.753 1.00 80.62 254 VAL A C 1
ATOM 1894 O O . VAL A 1 254 ? -8.060 -8.639 23.837 1.00 80.62 254 VAL A O 1
ATOM 1897 N N . VAL A 1 255 ? -7.347 -10.426 22.699 1.00 84.69 255 VAL A N 1
ATOM 1898 C CA . VAL A 1 255 ? -6.874 -11.164 23.876 1.00 84.69 255 VAL A CA 1
ATOM 1899 C C . VAL A 1 255 ? -5.566 -10.529 24.353 1.00 84.69 255 VAL A C 1
ATOM 1901 O O . VAL A 1 255 ? -4.639 -10.380 23.566 1.00 84.69 255 VAL A O 1
ATOM 1904 N N . GLU A 1 256 ? -5.468 -10.156 25.634 1.00 85.88 256 GLU A N 1
ATOM 1905 C CA . GLU A 1 256 ? -4.283 -9.497 26.226 1.00 85.88 256 GLU A CA 1
ATOM 1906 C C . GLU A 1 256 ? -3.724 -8.317 25.386 1.00 85.88 256 GLU A C 1
ATOM 1908 O O . GLU A 1 256 ? -2.560 -8.350 24.966 1.00 85.88 256 GLU A O 1
ATOM 1913 N N . PRO A 1 257 ? -4.498 -7.232 25.166 1.00 83.31 257 PRO A N 1
ATOM 1914 C CA . PRO A 1 257 ? -4.117 -6.151 24.249 1.00 83.31 257 PRO A CA 1
ATOM 1915 C C . PRO A 1 257 ? -2.782 -5.498 24.627 1.00 83.31 257 PRO A C 1
ATOM 1917 O O . PRO A 1 257 ? -1.971 -5.212 23.757 1.00 83.31 257 PRO A O 1
ATOM 1920 N N . ARG A 1 258 ? -2.472 -5.387 25.928 1.00 87.31 258 ARG A N 1
ATOM 1921 C CA . ARG A 1 258 ? -1.186 -4.856 26.427 1.00 87.31 258 ARG A CA 1
ATOM 1922 C C . ARG A 1 258 ? 0.050 -5.581 25.891 1.00 87.31 258 ARG A C 1
ATOM 1924 O O . ARG A 1 258 ? 1.120 -4.988 25.837 1.00 87.31 258 ARG A O 1
ATOM 1931 N N . ARG A 1 259 ? -0.072 -6.864 25.545 1.00 88.81 259 ARG A N 1
ATOM 1932 C CA . ARG A 1 259 ? 1.035 -7.678 25.024 1.00 88.81 259 ARG A CA 1
ATOM 1933 C C . ARG A 1 259 ? 0.876 -7.953 23.541 1.00 88.81 259 ARG A C 1
ATOM 1935 O O . ARG A 1 259 ? 1.847 -7.838 22.801 1.00 88.81 259 ARG A O 1
ATOM 1942 N N . ASN A 1 260 ? -0.325 -8.323 23.112 1.00 88.94 260 ASN A N 1
ATOM 1943 C CA . ASN A 1 260 ? -0.549 -8.781 21.748 1.00 88.94 260 ASN A CA 1
ATOM 1944 C C . ASN A 1 260 ? -0.626 -7.631 20.741 1.00 88.94 260 ASN A C 1
ATOM 1946 O O . ASN A 1 260 ? -0.152 -7.816 19.626 1.00 88.94 260 ASN A O 1
ATOM 1950 N N . LEU A 1 261 ? -1.107 -6.445 21.131 1.00 86.69 261 LEU A N 1
ATOM 1951 C CA . LEU A 1 261 ? -1.150 -5.267 20.255 1.00 86.69 261 LEU A CA 1
ATOM 1952 C C . LEU A 1 261 ? 0.260 -4.833 19.794 1.00 86.69 261 LEU A C 1
ATOM 1954 O O . LEU A 1 261 ? 0.518 -4.872 18.589 1.00 86.69 261 LEU A O 1
ATOM 1958 N N . PRO A 1 262 ? 1.217 -4.514 20.695 1.00 89.81 262 PRO A N 1
ATOM 1959 C CA . PRO A 1 262 ? 2.559 -4.116 20.266 1.00 89.81 262 PRO A CA 1
ATOM 1960 C C . PRO A 1 262 ? 3.310 -5.255 19.564 1.00 89.81 262 PRO A C 1
ATOM 1962 O O . PRO A 1 262 ? 4.018 -5.015 18.590 1.00 89.81 262 PRO A O 1
ATOM 1965 N N . ARG A 1 263 ? 3.138 -6.513 20.001 1.00 91.12 263 ARG A N 1
ATOM 1966 C CA . ARG A 1 263 ? 3.763 -7.670 19.335 1.00 91.12 263 ARG A CA 1
ATOM 1967 C C . ARG A 1 263 ? 3.262 -7.850 17.905 1.00 91.12 263 ARG A C 1
ATOM 1969 O O . ARG A 1 263 ? 4.072 -8.105 17.019 1.00 91.12 263 ARG A O 1
ATOM 1976 N N . ALA A 1 264 ? 1.957 -7.706 17.676 1.00 90.31 264 ALA A N 1
ATOM 1977 C CA . ALA A 1 264 ? 1.383 -7.827 16.343 1.00 90.31 264 ALA A CA 1
ATOM 1978 C C . ALA A 1 264 ? 1.937 -6.751 15.401 1.00 90.31 264 ALA A C 1
ATOM 1980 O O . ALA A 1 264 ? 2.296 -7.062 14.266 1.00 90.31 264 ALA A O 1
ATOM 1981 N N . ILE A 1 265 ? 2.086 -5.519 15.889 1.00 90.31 265 ILE A N 1
ATOM 1982 C CA . ILE A 1 265 ? 2.675 -4.395 15.149 1.00 90.31 265 ILE A CA 1
ATOM 1983 C C . ILE A 1 265 ? 4.145 -4.661 14.788 1.00 90.31 265 ILE A C 1
ATOM 1985 O O . ILE A 1 265 ? 4.510 -4.563 13.614 1.00 90.31 265 ILE A O 1
ATOM 1989 N N . PHE A 1 266 ? 4.965 -5.069 15.764 1.00 91.25 266 PHE A N 1
ATOM 1990 C CA . PHE A 1 266 ? 6.390 -5.364 15.560 1.00 91.25 266 PHE A CA 1
ATOM 1991 C C . PHE A 1 266 ? 6.650 -6.499 14.566 1.00 91.25 266 PHE A C 1
ATOM 1993 O O . PHE A 1 266 ? 7.702 -6.522 13.937 1.00 91.25 266 PHE A O 1
ATOM 2000 N N . ILE A 1 267 ? 5.721 -7.443 14.426 1.00 92.31 267 ILE A N 1
ATOM 2001 C CA . ILE A 1 267 ? 5.833 -8.533 13.449 1.00 92.31 267 ILE A CA 1
ATOM 2002 C C . ILE A 1 267 ? 5.310 -8.076 12.083 1.00 92.31 267 ILE A C 1
ATOM 2004 O O . ILE A 1 267 ? 5.951 -8.300 11.058 1.00 92.31 267 ILE A O 1
ATOM 2008 N N . SER A 1 268 ? 4.145 -7.428 12.063 1.00 91.50 268 SER A N 1
ATOM 2009 C CA . SER A 1 268 ? 3.400 -7.170 10.830 1.00 91.50 268 SER A CA 1
ATOM 2010 C C . SER A 1 268 ? 4.018 -6.061 9.983 1.00 91.50 268 SER A C 1
ATOM 2012 O O . SER A 1 268 ? 4.171 -6.237 8.779 1.00 91.50 268 SER A O 1
ATOM 2014 N N . ILE A 1 269 ? 4.403 -4.925 10.575 1.00 93.19 269 ILE A N 1
ATOM 2015 C CA . ILE A 1 269 ? 4.877 -3.768 9.794 1.00 93.19 269 ILE A CA 1
ATOM 2016 C C . ILE A 1 269 ? 6.227 -4.029 9.116 1.00 93.19 269 ILE A C 1
ATOM 2018 O O . ILE A 1 269 ? 6.343 -3.737 7.921 1.00 93.19 269 ILE A O 1
ATOM 2022 N N . PRO A 1 270 ? 7.238 -4.615 9.787 1.00 94.56 270 PRO A N 1
ATOM 2023 C CA . PRO A 1 270 ? 8.482 -4.977 9.115 1.00 94.56 270 PRO A CA 1
ATOM 2024 C C . PRO A 1 270 ? 8.267 -6.005 8.004 1.00 94.56 270 PRO A C 1
ATOM 2026 O O . PRO A 1 270 ? 8.851 -5.866 6.932 1.00 94.56 270 PRO A O 1
ATOM 2029 N N . LEU A 1 271 ? 7.382 -6.988 8.214 1.00 93.75 271 LEU A N 1
ATOM 2030 C CA . LEU A 1 271 ? 7.038 -7.972 7.188 1.00 93.75 271 LEU A CA 1
ATOM 2031 C C . LEU A 1 271 ? 6.421 -7.303 5.953 1.00 93.75 271 LEU A C 1
ATOM 2033 O O . LEU A 1 271 ? 6.844 -7.578 4.834 1.00 93.75 271 LEU A O 1
ATOM 2037 N N . VAL A 1 272 ? 5.457 -6.398 6.140 1.00 94.00 272 VAL A N 1
ATOM 2038 C CA . VAL A 1 272 ? 4.840 -5.668 5.022 1.00 94.00 272 VAL A CA 1
ATOM 2039 C C . VAL A 1 272 ? 5.860 -4.772 4.323 1.00 94.00 272 VAL A C 1
ATOM 2041 O O . VAL A 1 272 ? 5.912 -4.748 3.098 1.00 94.00 272 VAL A O 1
ATOM 2044 N N . THR A 1 273 ? 6.719 -4.092 5.083 1.00 95.62 273 THR A N 1
ATOM 2045 C CA . THR A 1 273 ? 7.793 -3.255 4.527 1.00 95.62 273 THR A CA 1
ATOM 2046 C C . THR A 1 273 ? 8.739 -4.086 3.664 1.00 95.62 273 THR A C 1
ATOM 2048 O O . THR A 1 273 ? 9.089 -3.678 2.556 1.00 95.62 273 THR A O 1
ATOM 2051 N N . PHE A 1 274 ? 9.105 -5.280 4.131 1.00 95.25 274 PHE A N 1
ATOM 2052 C CA . PHE A 1 274 ? 9.920 -6.230 3.382 1.00 95.25 274 PHE A CA 1
ATOM 2053 C C . PHE A 1 274 ? 9.226 -6.684 2.090 1.00 95.25 274 PHE A C 1
ATOM 2055 O O . PHE A 1 274 ? 9.817 -6.589 1.01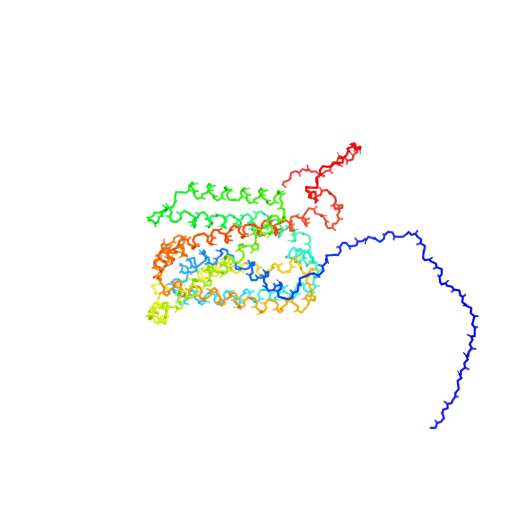7 1.00 95.25 274 PHE A O 1
ATOM 2062 N N . VAL A 1 275 ? 7.954 -7.089 2.162 1.00 94.25 275 VAL A N 1
ATOM 2063 C CA . VAL A 1 275 ? 7.151 -7.496 0.994 1.00 94.25 275 VAL A CA 1
ATOM 2064 C C . VAL A 1 275 ? 7.025 -6.361 -0.026 1.00 94.25 275 VAL A C 1
ATOM 2066 O O . VAL A 1 275 ? 7.235 -6.581 -1.218 1.00 94.25 275 VAL A O 1
ATOM 2069 N N . TYR A 1 276 ? 6.728 -5.139 0.414 1.00 95.44 276 TYR A N 1
ATOM 2070 C CA . TYR A 1 276 ? 6.605 -3.975 -0.467 1.00 95.44 276 TYR A CA 1
ATOM 2071 C C . TYR A 1 276 ? 7.932 -3.610 -1.122 1.00 95.44 276 TYR A C 1
ATOM 2073 O O . TYR A 1 276 ? 7.971 -3.356 -2.326 1.00 95.44 276 TYR A O 1
ATOM 2081 N N . THR A 1 277 ? 9.027 -3.645 -0.365 1.00 95.50 277 THR A N 1
ATOM 2082 C CA . THR A 1 277 ? 10.361 -3.369 -0.908 1.00 95.50 277 THR A CA 1
ATOM 2083 C C . THR A 1 277 ? 10.748 -4.422 -1.946 1.00 95.50 277 THR A C 1
ATOM 2085 O O . THR A 1 277 ? 11.145 -4.060 -3.051 1.00 95.50 277 THR A O 1
ATOM 2088 N N . LEU A 1 278 ? 10.542 -5.714 -1.658 1.00 94.81 278 LEU A N 1
ATOM 2089 C CA . LEU A 1 278 ? 10.785 -6.795 -2.621 1.00 94.81 278 LEU A CA 1
ATOM 2090 C C . LEU A 1 278 ? 9.914 -6.684 -3.874 1.00 94.81 278 LEU A C 1
ATOM 2092 O O . LEU A 1 278 ? 10.394 -6.936 -4.973 1.00 94.81 278 LEU A O 1
ATOM 2096 N N . THR A 1 279 ? 8.655 -6.277 -3.726 1.00 94.19 279 THR A N 1
ATOM 2097 C CA . THR A 1 279 ? 7.751 -6.076 -4.867 1.00 94.19 279 THR A CA 1
ATOM 2098 C C . THR A 1 279 ? 8.256 -4.951 -5.775 1.00 94.19 279 THR A C 1
ATOM 2100 O O . THR A 1 279 ? 8.258 -5.097 -6.994 1.00 94.19 279 THR A O 1
ATOM 2103 N N . ASN A 1 280 ? 8.748 -3.848 -5.204 1.00 94.88 280 ASN A N 1
ATOM 2104 C CA . ASN A 1 280 ? 9.343 -2.766 -5.994 1.00 94.88 280 ASN A CA 1
ATOM 2105 C C . ASN A 1 280 ? 10.656 -3.199 -6.657 1.00 94.88 280 ASN A C 1
ATOM 2107 O O . ASN A 1 280 ? 10.863 -2.912 -7.831 1.00 94.88 280 ASN A O 1
ATOM 2111 N N . ILE A 1 281 ? 11.509 -3.945 -5.949 1.00 93.75 281 ILE A N 1
ATOM 2112 C CA . ILE A 1 281 ? 12.720 -4.545 -6.529 1.00 93.75 281 ILE A CA 1
ATOM 2113 C C . ILE A 1 281 ? 12.358 -5.449 -7.718 1.00 93.75 281 ILE A C 1
ATOM 2115 O O . ILE A 1 281 ? 12.995 -5.360 -8.766 1.00 93.75 281 ILE A O 1
ATOM 2119 N N . ALA A 1 282 ? 11.305 -6.264 -7.600 1.00 93.19 282 ALA A N 1
ATOM 2120 C CA . ALA A 1 282 ? 10.805 -7.086 -8.698 1.00 93.19 282 ALA A CA 1
ATOM 2121 C C . ALA A 1 282 ? 10.380 -6.225 -9.899 1.00 93.19 282 ALA A C 1
ATOM 2123 O O . ALA A 1 282 ? 10.818 -6.497 -11.016 1.00 93.19 282 ALA A O 1
ATOM 2124 N N . TYR A 1 283 ? 9.621 -5.145 -9.686 1.00 92.50 283 TYR A N 1
ATOM 2125 C CA . TYR A 1 283 ? 9.250 -4.231 -10.771 1.00 92.50 283 TYR A CA 1
ATOM 2126 C C . TYR A 1 283 ? 10.467 -3.603 -11.459 1.00 92.50 283 TYR A C 1
ATOM 2128 O O . TYR A 1 283 ? 10.547 -3.644 -12.685 1.00 92.50 283 TYR A O 1
ATOM 2136 N N . PHE A 1 284 ? 11.439 -3.099 -10.697 1.00 91.38 284 PHE A N 1
ATOM 2137 C CA . PHE A 1 284 ? 12.635 -2.450 -11.247 1.00 91.38 284 PHE A CA 1
ATOM 2138 C C . PHE A 1 284 ? 13.633 -3.420 -11.893 1.00 91.38 284 PHE A C 1
ATOM 2140 O O . PHE A 1 284 ? 14.389 -3.016 -12.769 1.00 91.38 284 PHE A O 1
ATOM 2147 N N . SER A 1 285 ? 13.637 -4.700 -11.505 1.00 89.62 285 SER A N 1
ATOM 2148 C CA . SER A 1 285 ? 14.428 -5.733 -12.199 1.00 89.62 285 SER A CA 1
ATOM 2149 C C . SER A 1 285 ? 13.886 -6.055 -13.595 1.00 89.62 285 SER A C 1
ATOM 2151 O O . SER A 1 285 ? 14.606 -6.549 -14.456 1.00 89.62 285 SER A O 1
ATOM 2153 N N . SER A 1 286 ? 12.593 -5.809 -13.812 1.00 86.56 286 SER A N 1
ATOM 2154 C CA . SER A 1 286 ? 11.859 -6.332 -14.965 1.00 86.56 286 SER A CA 1
ATOM 2155 C C . SER A 1 286 ? 11.412 -5.251 -15.946 1.00 86.56 286 SER A C 1
ATOM 2157 O O . SER A 1 286 ? 11.186 -5.544 -17.119 1.00 86.56 286 SER A O 1
ATOM 2159 N N . MET A 1 287 ? 11.282 -4.004 -15.498 1.00 88.31 287 MET A N 1
ATOM 2160 C CA . MET A 1 287 ? 10.836 -2.860 -16.298 1.00 88.31 287 MET A CA 1
ATOM 2161 C C . MET A 1 287 ? 11.796 -1.687 -16.123 1.00 88.31 287 MET A C 1
ATOM 2163 O O . MET A 1 287 ? 12.356 -1.502 -15.041 1.00 88.31 287 MET A O 1
ATOM 2167 N N . SER A 1 288 ? 11.961 -0.880 -17.175 1.00 89.94 288 SER A N 1
ATOM 2168 C CA . SER A 1 288 ? 12.704 0.376 -17.043 1.00 89.94 288 SER A CA 1
ATOM 2169 C C . SER A 1 288 ? 11.888 1.407 -16.242 1.00 89.94 288 SER A C 1
ATOM 2171 O O . SER A 1 288 ? 10.657 1.297 -16.166 1.00 89.94 288 SER A O 1
ATOM 2173 N N . PRO A 1 289 ? 12.531 2.425 -15.643 1.00 88.12 289 PRO A N 1
ATOM 2174 C CA . PRO A 1 289 ? 11.821 3.504 -14.958 1.00 88.12 289 PRO A CA 1
ATOM 2175 C C . PRO A 1 289 ? 10.782 4.198 -15.853 1.00 88.12 289 PRO A C 1
ATOM 2177 O O . PRO A 1 289 ? 9.666 4.468 -15.414 1.00 88.12 289 PRO A O 1
ATOM 2180 N N . GLU A 1 290 ? 11.104 4.427 -17.125 1.00 89.25 290 GLU A N 1
ATOM 2181 C CA . GLU A 1 290 ? 10.224 5.077 -18.105 1.00 89.25 290 GLU A CA 1
ATOM 2182 C C . GLU A 1 290 ? 9.021 4.192 -18.463 1.00 89.25 290 GLU A C 1
ATOM 2184 O O . GLU A 1 290 ? 7.887 4.670 -18.573 1.00 89.25 290 GLU A O 1
ATOM 2189 N N . GLU A 1 291 ? 9.245 2.883 -18.597 1.00 89.75 291 GLU A N 1
ATOM 2190 C CA . GLU A 1 291 ? 8.189 1.889 -18.812 1.00 89.75 291 GLU A CA 1
ATOM 2191 C C . GLU A 1 291 ? 7.221 1.859 -17.616 1.00 89.75 291 GLU A C 1
ATOM 2193 O O . GLU A 1 291 ? 6.000 1.889 -17.787 1.00 89.75 291 GLU A O 1
ATOM 2198 N N . LEU A 1 292 ? 7.747 1.908 -16.387 1.00 90.81 292 LEU A N 1
ATOM 2199 C CA . LEU A 1 292 ? 6.927 1.943 -15.175 1.00 90.81 292 LEU A CA 1
ATOM 2200 C C . LEU A 1 292 ? 6.095 3.232 -15.076 1.00 90.81 292 LEU A C 1
ATOM 2202 O O . LEU A 1 292 ? 4.914 3.176 -14.726 1.00 90.81 292 LEU A O 1
ATOM 2206 N N . LEU A 1 293 ? 6.683 4.387 -15.403 1.00 90.88 293 LEU A N 1
ATOM 2207 C CA . LEU A 1 293 ? 6.000 5.686 -15.366 1.00 90.88 293 LEU A CA 1
ATOM 2208 C C . LEU A 1 293 ? 4.943 5.841 -16.468 1.00 90.88 293 LEU A C 1
ATOM 2210 O O . LEU A 1 293 ? 3.919 6.496 -16.255 1.00 90.88 293 LEU A O 1
ATOM 2214 N N . SER A 1 294 ? 5.146 5.226 -17.632 1.00 89.19 294 SER A N 1
ATOM 2215 C CA . SER A 1 294 ? 4.161 5.245 -18.722 1.00 89.19 294 SER A CA 1
ATOM 2216 C C . SER A 1 294 ? 2.987 4.285 -18.490 1.00 89.19 294 SER A C 1
ATOM 2218 O O . SER A 1 294 ? 1.884 4.541 -18.977 1.00 89.19 294 SER A O 1
ATOM 2220 N N . SER A 1 295 ? 3.166 3.237 -17.680 1.00 86.94 295 SER A N 1
ATOM 2221 C CA . SER A 1 295 ? 2.102 2.279 -17.366 1.00 86.94 295 SER A CA 1
ATOM 2222 C C . SER A 1 295 ? 1.002 2.870 -16.472 1.00 86.94 295 SER A C 1
ATOM 2224 O O . SER A 1 295 ? 1.264 3.578 -15.496 1.00 86.94 295 SER A O 1
ATOM 2226 N N . ASN A 1 296 ? -0.262 2.560 -16.774 1.00 83.12 296 ASN A N 1
ATOM 2227 C CA . ASN A 1 296 ? -1.407 2.874 -15.905 1.00 83.12 296 ASN A CA 1
ATOM 2228 C C . ASN A 1 296 ? -1.671 1.786 -14.852 1.00 83.12 296 ASN A C 1
ATOM 2230 O O . ASN A 1 296 ? -2.334 2.050 -13.848 1.00 83.12 296 ASN A O 1
ATOM 2234 N N . ALA A 1 297 ? -1.154 0.576 -15.072 1.00 86.81 297 ALA A N 1
ATOM 2235 C CA . ALA A 1 297 ? -1.345 -0.586 -14.214 1.00 86.81 297 ALA A CA 1
ATOM 2236 C C . ALA A 1 297 ? -0.041 -1.394 -14.158 1.00 86.81 297 ALA A C 1
ATOM 2238 O O . ALA A 1 297 ? 0.131 -2.388 -14.864 1.00 86.81 297 ALA A O 1
ATOM 2239 N N . VAL A 1 298 ? 0.875 -0.952 -13.290 1.00 88.88 298 VAL A N 1
ATOM 2240 C CA . VAL A 1 298 ? 2.259 -1.451 -13.189 1.00 88.88 298 VAL A CA 1
ATOM 2241 C C . VAL A 1 298 ? 2.330 -2.978 -13.088 1.00 88.88 298 VAL A C 1
ATOM 2243 O O . VAL A 1 298 ? 3.144 -3.606 -13.762 1.00 88.88 298 VAL A O 1
ATOM 2246 N N . ALA A 1 299 ? 1.450 -3.600 -12.295 1.00 87.94 299 ALA A N 1
ATOM 2247 C CA . ALA A 1 299 ? 1.475 -5.054 -12.137 1.00 87.94 299 ALA A CA 1
ATOM 2248 C C . ALA A 1 299 ? 1.030 -5.795 -13.411 1.00 87.94 299 ALA A C 1
ATOM 2250 O O . ALA A 1 299 ? 1.555 -6.865 -13.709 1.00 87.94 299 ALA A O 1
ATOM 2251 N N . VAL A 1 300 ? 0.082 -5.235 -14.173 1.00 87.69 300 VAL A N 1
ATOM 2252 C CA . VAL A 1 300 ? -0.384 -5.843 -15.431 1.00 87.69 300 VAL A CA 1
ATOM 2253 C C . VAL A 1 300 ? 0.734 -5.809 -16.464 1.00 87.69 300 VAL A C 1
ATOM 2255 O O . VAL A 1 300 ? 1.039 -6.849 -17.035 1.00 87.69 300 VAL A O 1
ATOM 2258 N N . THR A 1 301 ? 1.417 -4.670 -16.614 1.00 88.00 301 THR A N 1
ATOM 2259 C CA . THR A 1 301 ? 2.577 -4.541 -17.513 1.00 88.00 301 THR A CA 1
ATOM 2260 C C . THR A 1 301 ? 3.695 -5.519 -17.141 1.00 88.00 301 THR A C 1
ATOM 2262 O O . THR A 1 301 ? 4.238 -6.201 -18.008 1.00 88.00 301 THR A O 1
ATOM 2265 N N . PHE A 1 302 ? 3.981 -5.682 -15.843 1.00 89.38 302 PHE A N 1
ATOM 2266 C CA . PHE A 1 302 ? 4.910 -6.710 -15.361 1.00 89.38 302 PHE A CA 1
ATOM 2267 C C . PHE A 1 302 ? 4.476 -8.125 -15.784 1.00 89.38 302 PHE A C 1
ATOM 2269 O O . PHE A 1 302 ? 5.288 -8.921 -16.262 1.00 89.38 302 PHE A O 1
ATOM 2276 N N . GLY A 1 303 ? 3.186 -8.440 -15.631 1.00 86.19 303 GLY A N 1
ATOM 2277 C CA . GLY A 1 303 ? 2.620 -9.729 -16.019 1.00 86.19 303 GLY A CA 1
ATOM 2278 C C . GLY A 1 303 ? 2.684 -9.987 -17.524 1.00 86.19 303 GLY A C 1
ATOM 2279 O O . GLY A 1 303 ? 3.065 -11.077 -17.939 1.00 86.19 303 GLY A O 1
ATOM 2280 N N . GLU A 1 304 ? 2.358 -9.001 -18.354 1.00 86.25 304 GLU A N 1
ATOM 2281 C CA . GLU A 1 304 ? 2.419 -9.113 -19.817 1.00 86.25 304 GLU A CA 1
ATOM 2282 C C . GLU A 1 304 ? 3.836 -9.417 -20.312 1.00 86.25 304 GLU A C 1
ATOM 2284 O O . GLU A 1 304 ? 4.012 -10.251 -21.200 1.00 86.25 304 GLU A O 1
ATOM 2289 N N . LYS A 1 305 ? 4.849 -8.812 -19.685 1.00 84.94 305 LYS A N 1
ATOM 2290 C CA . LYS A 1 305 ? 6.251 -8.983 -20.075 1.00 84.94 305 LYS A CA 1
ATOM 2291 C C . LYS A 1 305 ? 6.822 -10.354 -19.709 1.00 84.94 305 LYS A C 1
ATOM 2293 O O . LYS A 1 305 ? 7.631 -10.895 -20.457 1.00 84.94 305 LYS A O 1
ATOM 2298 N N . LEU A 1 306 ? 6.429 -10.908 -18.558 1.00 86.25 306 LEU A N 1
ATOM 2299 C CA . LEU A 1 306 ? 7.100 -12.079 -17.975 1.00 86.25 306 LEU A CA 1
ATOM 2300 C C . LEU A 1 306 ? 6.261 -13.352 -17.919 1.00 86.25 306 LEU A C 1
ATOM 2302 O O . LEU A 1 306 ? 6.817 -14.448 -17.899 1.00 86.25 306 LEU A O 1
ATOM 2306 N N . LEU A 1 307 ? 4.937 -13.227 -17.850 1.00 81.00 307 LEU A N 1
ATOM 2307 C CA . LEU A 1 307 ? 4.040 -14.354 -17.585 1.00 81.00 307 LEU A CA 1
ATOM 2308 C C . LEU A 1 307 ? 3.362 -14.893 -18.846 1.00 81.00 307 LEU A C 1
ATOM 2310 O O . LEU A 1 307 ? 2.761 -15.968 -18.793 1.00 81.00 307 LEU A O 1
ATOM 2314 N N . GLY A 1 308 ? 3.454 -14.187 -19.978 1.00 80.06 308 GLY A N 1
ATOM 2315 C CA . GLY A 1 308 ? 2.854 -14.610 -21.244 1.00 80.06 308 GLY A CA 1
ATOM 2316 C C . GLY A 1 308 ? 1.362 -14.913 -21.078 1.00 80.06 308 GLY A C 1
ATOM 2317 O O . GLY A 1 308 ? 0.587 -14.033 -20.719 1.00 80.06 308 GLY A O 1
ATOM 2318 N N . MET A 1 309 ? 0.956 -16.175 -21.272 1.00 73.12 309 MET A N 1
ATOM 2319 C CA . MET A 1 309 ? -0.440 -16.618 -21.093 1.00 73.12 309 MET A CA 1
ATOM 2320 C C . MET A 1 309 ? -0.971 -16.455 -19.658 1.00 73.12 309 MET A C 1
ATOM 2322 O O . MET A 1 309 ? -2.178 -16.323 -19.463 1.00 73.12 309 MET A O 1
ATOM 2326 N N . PHE A 1 310 ? -0.097 -16.444 -18.649 1.00 74.69 310 PHE A N 1
ATOM 2327 C CA . PHE A 1 310 ? -0.488 -16.258 -17.249 1.00 74.69 310 PHE A CA 1
ATOM 2328 C C . PHE A 1 310 ? -0.663 -14.779 -16.863 1.00 74.69 310 PHE A C 1
ATOM 2330 O O . PHE A 1 310 ? -1.044 -14.494 -15.726 1.00 74.69 310 PHE A O 1
ATOM 2337 N N . SER A 1 311 ? -0.447 -13.833 -17.786 1.00 79.25 311 SER A N 1
ATOM 2338 C CA . SER A 1 311 ? -0.617 -12.392 -17.537 1.00 79.25 311 SER A CA 1
ATOM 2339 C C . SER A 1 311 ? -2.025 -12.034 -17.053 1.00 79.25 311 SER A C 1
ATOM 2341 O O . SER A 1 311 ? -2.166 -11.152 -16.212 1.00 79.25 311 SER A O 1
ATOM 2343 N N . VAL A 1 312 ? -3.048 -12.785 -17.484 1.00 80.75 312 VAL A N 1
ATOM 2344 C CA . VAL A 1 312 ? -4.465 -12.618 -17.105 1.00 80.75 312 VAL A CA 1
ATOM 2345 C C . VAL A 1 312 ? -4.704 -12.803 -15.599 1.00 80.75 312 VAL A C 1
ATOM 2347 O O . VAL A 1 312 ? -5.640 -12.228 -15.042 1.00 80.75 312 VAL A O 1
ATOM 2350 N N . ILE A 1 313 ? -3.840 -13.546 -14.902 1.00 82.88 313 ILE A N 1
ATOM 2351 C CA . ILE A 1 313 ? -3.965 -13.770 -13.453 1.00 82.88 313 ILE A CA 1
ATOM 2352 C C . ILE A 1 313 ? -3.756 -12.467 -12.674 1.00 82.88 313 ILE A C 1
ATOM 2354 O O . ILE A 1 313 ? -4.409 -12.252 -11.649 1.00 82.88 313 ILE A O 1
ATOM 2358 N N . ILE A 1 314 ? -2.881 -11.579 -13.153 1.00 84.81 314 ILE A N 1
ATOM 2359 C CA . ILE A 1 314 ? -2.548 -10.334 -12.458 1.00 84.81 314 ILE A CA 1
ATOM 2360 C C . ILE A 1 314 ? -3.731 -9.355 -12.385 1.00 84.81 314 ILE A C 1
ATOM 2362 O O . ILE A 1 314 ? -4.107 -9.005 -11.264 1.00 84.81 314 ILE A O 1
ATOM 2366 N N . PRO A 1 315 ? -4.364 -8.918 -13.495 1.00 86.62 315 PRO A N 1
ATOM 2367 C CA . PRO A 1 315 ? -5.488 -7.989 -13.432 1.00 86.62 315 PRO A CA 1
ATOM 2368 C C . PRO A 1 315 ? -6.662 -8.575 -12.646 1.00 86.62 315 PRO A C 1
ATOM 2370 O O . PRO A 1 315 ? -7.279 -7.846 -11.876 1.00 86.62 315 PRO A O 1
ATOM 2373 N N . ILE A 1 316 ? -6.918 -9.888 -12.745 1.00 85.75 316 ILE A N 1
ATOM 2374 C CA . ILE A 1 316 ? -7.931 -10.559 -11.918 1.00 85.75 316 ILE A CA 1
ATOM 2375 C C . ILE A 1 316 ? -7.566 -10.430 -10.439 1.00 85.75 316 ILE A C 1
ATOM 2377 O O . ILE A 1 316 ? -8.375 -9.965 -9.645 1.00 85.75 316 ILE A O 1
ATOM 2381 N N . SER A 1 317 ? -6.342 -10.777 -10.050 1.00 83.81 317 SER A N 1
ATOM 2382 C CA . SER A 1 317 ? -5.942 -10.748 -8.641 1.00 83.81 317 SER A CA 1
ATOM 2383 C C . SER A 1 317 ? -5.935 -9.335 -8.052 1.00 83.81 317 SER A C 1
ATOM 2385 O O . SER A 1 317 ? -6.352 -9.140 -6.909 1.00 83.81 317 SER A O 1
ATOM 2387 N N . VAL A 1 318 ? -5.515 -8.328 -8.824 1.00 85.25 318 VAL A N 1
ATOM 2388 C CA . VAL A 1 318 ? -5.560 -6.921 -8.393 1.00 85.25 318 VAL A CA 1
ATOM 2389 C C . VAL A 1 318 ? -7.002 -6.410 -8.327 1.00 85.25 318 VAL A C 1
ATOM 2391 O O . VAL A 1 318 ? -7.359 -5.703 -7.379 1.00 85.25 318 VAL A O 1
ATOM 2394 N N . ALA A 1 319 ? -7.860 -6.803 -9.270 1.00 86.50 319 ALA A N 1
ATOM 2395 C CA . ALA A 1 319 ? -9.288 -6.501 -9.224 1.00 86.50 319 ALA A CA 1
ATOM 2396 C C . ALA A 1 319 ? -9.945 -7.106 -7.971 1.00 86.50 319 ALA A C 1
ATOM 2398 O O . ALA A 1 319 ? -10.680 -6.421 -7.266 1.00 86.50 319 ALA A O 1
ATOM 2399 N N . LEU A 1 320 ? -9.613 -8.350 -7.617 1.00 83.19 320 LEU A N 1
ATOM 2400 C CA . LEU A 1 320 ? -10.082 -8.973 -6.374 1.00 83.19 320 LEU A CA 1
ATOM 2401 C C . LEU A 1 320 ? -9.535 -8.253 -5.128 1.00 83.19 320 LEU A C 1
ATOM 2403 O O . LEU A 1 320 ? -10.273 -8.039 -4.167 1.00 83.19 320 LEU A O 1
ATOM 2407 N N . SER A 1 321 ? -8.270 -7.819 -5.149 1.00 84.81 321 SER A N 1
ATOM 2408 C CA . SER A 1 321 ? -7.654 -7.059 -4.050 1.00 84.81 321 SER A CA 1
ATOM 2409 C C . SER A 1 321 ? -8.346 -5.711 -3.814 1.00 84.81 321 SER A C 1
ATOM 2411 O O . SER A 1 321 ? -8.693 -5.373 -2.683 1.00 84.81 321 SER A O 1
ATOM 2413 N N . THR A 1 322 ? -8.601 -4.951 -4.882 1.00 86.19 322 THR A N 1
ATOM 2414 C CA . THR A 1 322 ? -9.315 -3.662 -4.817 1.00 86.19 322 THR A CA 1
ATOM 2415 C C . THR A 1 322 ? -10.759 -3.839 -4.347 1.00 86.19 322 THR A C 1
ATOM 2417 O O . THR A 1 322 ? -11.219 -3.077 -3.498 1.00 86.19 322 THR A O 1
ATOM 2420 N N . PHE A 1 323 ? -11.448 -4.888 -4.805 1.00 83.12 323 PHE A N 1
ATOM 2421 C CA . PHE A 1 323 ? -12.799 -5.232 -4.354 1.00 83.12 323 PHE A CA 1
ATOM 2422 C C . PHE A 1 323 ? -12.834 -5.566 -2.851 1.00 83.12 323 PHE A C 1
ATOM 2424 O O . PHE A 1 323 ? -13.684 -5.061 -2.116 1.00 83.12 323 PHE A O 1
ATOM 2431 N N . GLY A 1 324 ? -11.865 -6.354 -2.369 1.00 79.31 324 GLY A N 1
ATOM 2432 C CA . GLY A 1 324 ? -11.682 -6.634 -0.942 1.00 79.31 324 GLY A CA 1
ATOM 2433 C C . GLY A 1 324 ? -11.351 -5.383 -0.124 1.00 79.31 324 GLY A C 1
ATOM 2434 O O . GLY A 1 324 ? -11.875 -5.218 0.976 1.00 79.31 324 GLY A O 1
ATOM 2435 N N . GLY A 1 325 ? -10.545 -4.472 -0.679 1.00 80.56 325 GLY A N 1
ATOM 2436 C CA . GLY A 1 325 ? -10.230 -3.178 -0.071 1.00 80.56 325 GLY A CA 1
ATOM 2437 C C . GLY A 1 325 ? -11.473 -2.313 0.137 1.00 80.56 325 GLY A C 1
ATOM 2438 O O . GLY A 1 325 ? -11.723 -1.870 1.254 1.00 80.56 325 GLY A O 1
ATOM 2439 N N . ILE A 1 326 ? -12.297 -2.131 -0.901 1.00 85.31 326 ILE A N 1
ATOM 2440 C CA . ILE A 1 326 ? -13.561 -1.376 -0.805 1.00 85.31 326 ILE A CA 1
ATOM 2441 C C . ILE A 1 326 ? -14.470 -1.995 0.260 1.00 85.31 326 ILE A C 1
ATOM 2443 O O . ILE A 1 326 ? -14.984 -1.281 1.116 1.00 85.31 326 ILE A O 1
ATOM 2447 N N . ASN A 1 327 ? -14.630 -3.320 0.248 1.00 80.62 327 ASN A N 1
ATOM 2448 C CA . ASN A 1 327 ? -15.453 -4.032 1.222 1.00 80.62 327 ASN A CA 1
ATOM 2449 C C . ASN A 1 327 ? -14.961 -3.830 2.669 1.00 80.62 327 ASN A C 1
ATOM 2451 O O . ASN A 1 327 ? -15.753 -3.509 3.552 1.00 80.62 327 ASN A O 1
ATOM 2455 N N . GLY A 1 328 ? -13.650 -3.940 2.907 1.00 74.44 328 GLY A N 1
ATOM 2456 C CA . GLY A 1 328 ? -13.051 -3.693 4.222 1.00 74.44 328 GLY A CA 1
ATOM 2457 C C . GLY A 1 328 ? -13.226 -2.247 4.699 1.00 74.44 328 GLY A C 1
ATOM 2458 O O . GLY A 1 328 ? -13.546 -2.010 5.867 1.00 74.44 328 GLY A O 1
ATOM 2459 N N . TYR A 1 329 ? -13.088 -1.270 3.797 1.00 77.19 329 TYR A N 1
ATOM 2460 C CA . TYR A 1 329 ? -13.339 0.137 4.116 1.00 77.19 329 TYR A CA 1
ATOM 2461 C C . TYR A 1 329 ? -14.815 0.416 4.406 1.00 77.19 329 TYR A C 1
ATOM 2463 O O . TYR A 1 329 ? -15.102 1.165 5.337 1.00 77.19 329 TYR A O 1
ATOM 2471 N N . LEU A 1 330 ? -15.750 -0.211 3.684 1.00 78.25 330 LEU A N 1
ATOM 2472 C CA . LEU A 1 330 ? -17.184 -0.098 3.969 1.00 78.25 330 LEU A CA 1
ATOM 2473 C C . LEU A 1 330 ? -17.516 -0.644 5.363 1.00 78.25 330 LEU A C 1
ATOM 2475 O O . LEU A 1 330 ? -18.189 0.042 6.134 1.00 78.25 330 LEU A O 1
ATOM 2479 N N . PHE A 1 331 ? -16.964 -1.800 5.742 1.00 69.88 331 PHE A N 1
ATOM 2480 C CA . PHE A 1 331 ? -17.113 -2.329 7.100 1.00 69.88 331 PHE A CA 1
ATOM 2481 C C . PHE A 1 331 ? -16.573 -1.375 8.161 1.00 69.88 331 PHE A C 1
ATOM 2483 O O . PHE A 1 331 ? -17.266 -1.058 9.127 1.00 69.88 331 PHE A O 1
ATOM 2490 N N . THR A 1 332 ? -15.357 -0.875 7.960 1.00 67.19 332 THR A N 1
ATOM 2491 C CA . THR A 1 332 ? -14.688 -0.011 8.941 1.00 67.19 332 THR A CA 1
ATOM 2492 C C . THR A 1 332 ? -15.367 1.352 9.057 1.00 67.19 332 THR A C 1
ATOM 2494 O O . THR A 1 332 ? -15.451 1.898 10.152 1.00 67.19 332 THR A O 1
ATOM 2497 N N . SER A 1 333 ? -15.908 1.885 7.956 1.00 68.06 333 SER A N 1
ATOM 2498 C CA . SER A 1 333 ? -16.603 3.178 7.937 1.00 68.06 333 SER A CA 1
ATOM 2499 C C . SER A 1 333 ? -17.856 3.206 8.818 1.00 68.06 333 SER A C 1
ATOM 2501 O O . SER A 1 333 ? -18.213 4.261 9.339 1.00 68.06 333 SER A O 1
ATOM 2503 N N . SER A 1 334 ? -18.480 2.049 9.064 1.00 64.69 334 SER A N 1
ATOM 2504 C CA . SER A 1 334 ? -19.663 1.954 9.923 1.00 64.69 334 SER A CA 1
ATOM 2505 C C . SER A 1 334 ? -19.358 2.252 11.397 1.00 64.69 334 SER A C 1
ATOM 2507 O O . SER A 1 334 ? -20.175 2.883 12.062 1.00 64.69 334 SER A O 1
ATOM 2509 N N . SER A 1 335 ? -18.169 1.907 11.909 1.00 59.75 335 SER A N 1
ATOM 2510 C CA . SER A 1 335 ? -17.841 2.068 13.335 1.00 59.75 335 SER A CA 1
ATOM 2511 C C . SER A 1 335 ? -17.746 3.540 13.774 1.00 59.75 335 SER A C 1
ATOM 2513 O O . SER A 1 335 ? -18.423 3.907 14.738 1.00 59.75 335 SER A O 1
ATOM 2515 N N . PRO A 1 336 ? -17.005 4.434 13.083 1.00 55.62 336 PRO A N 1
ATOM 2516 C CA . PRO A 1 336 ? -17.028 5.865 13.386 1.00 55.62 336 PRO A CA 1
ATOM 2517 C C . PRO A 1 336 ? -18.410 6.489 13.177 1.00 55.62 336 PRO A C 1
ATOM 2519 O O . PRO A 1 336 ? -18.812 7.344 13.962 1.00 55.62 336 PRO A O 1
ATOM 2522 N N . MET A 1 337 ? -19.161 6.055 12.157 1.00 55.44 337 MET A N 1
ATOM 2523 C CA . MET A 1 337 ? -20.510 6.571 11.895 1.00 55.44 337 MET A CA 1
ATOM 2524 C C . MET A 1 337 ? -21.489 6.190 13.015 1.00 55.44 337 MET A C 1
ATOM 2526 O O . MET A 1 337 ? -22.205 7.058 13.512 1.00 55.44 337 MET A O 1
ATOM 2530 N N . CYS A 1 338 ? -21.462 4.949 13.505 1.00 52.47 338 CYS A N 1
ATOM 2531 C CA . CYS A 1 338 ? -22.260 4.523 14.659 1.00 52.47 338 CYS A CA 1
ATOM 2532 C C . CYS A 1 338 ? -21.893 5.292 15.938 1.00 52.47 338 CYS A C 1
ATOM 2534 O O . CYS A 1 338 ? -22.776 5.647 16.721 1.00 52.47 338 CYS A O 1
ATOM 2536 N N . VAL A 1 339 ? -20.608 5.601 16.139 1.00 53.03 339 VAL A N 1
ATOM 2537 C CA . VAL A 1 339 ? -20.157 6.438 17.262 1.00 53.03 339 VAL A CA 1
ATOM 2538 C C . VAL A 1 339 ? -20.635 7.889 17.098 1.00 53.03 339 VAL A C 1
ATOM 2540 O O . VAL A 1 339 ? -21.125 8.472 18.065 1.00 53.03 339 VAL A O 1
ATOM 2543 N N . SER A 1 340 ? -20.596 8.444 15.878 1.00 47.34 340 SER A N 1
ATOM 2544 C CA . SER A 1 340 ? -21.115 9.786 15.550 1.00 47.34 340 SER A CA 1
ATOM 2545 C C . SER A 1 340 ? -22.607 9.940 15.842 1.00 47.34 340 SER A C 1
ATOM 2547 O O . SER A 1 340 ? -23.048 10.989 16.301 1.00 47.34 340 SER A O 1
ATOM 2549 N N . SER A 1 341 ? -23.379 8.872 15.622 1.00 44.56 341 SER A N 1
ATOM 2550 C CA . SER A 1 341 ? -24.830 8.844 15.824 1.00 44.56 341 SER A CA 1
ATOM 2551 C C . SER A 1 341 ? -25.238 8.655 17.291 1.00 44.56 341 SER A C 1
ATOM 2553 O O . SER A 1 341 ? -26.418 8.477 17.577 1.00 44.56 341 SER A O 1
ATOM 2555 N N . GLY A 1 342 ? -24.292 8.683 18.238 1.00 44.47 342 GLY A N 1
ATOM 2556 C CA . GLY A 1 342 ? -24.601 8.651 19.670 1.00 44.47 342 GLY A CA 1
ATOM 2557 C C . GLY A 1 342 ? -24.996 7.278 20.225 1.00 44.47 342 GLY A C 1
ATOM 2558 O O . GLY A 1 342 ? -25.448 7.203 21.369 1.00 44.47 342 GLY A O 1
ATOM 2559 N N . CYS A 1 343 ? -24.765 6.175 19.495 1.00 39.19 343 CYS A N 1
ATOM 2560 C CA . CYS A 1 343 ? -25.089 4.816 19.964 1.00 39.19 343 CYS A CA 1
ATOM 2561 C C . CYS A 1 343 ? -24.356 4.390 21.252 1.00 39.19 343 CYS A C 1
ATOM 2563 O O . CYS A 1 343 ? -24.702 3.369 21.841 1.00 39.19 343 CYS A O 1
ATOM 2565 N N . VAL A 1 344 ? -23.366 5.158 21.716 1.00 36.94 344 VAL A N 1
ATOM 2566 C CA . VAL A 1 344 ? -22.634 4.885 22.963 1.00 36.94 344 VAL A CA 1
ATOM 2567 C C . VAL A 1 344 ? -23.259 5.592 24.180 1.00 36.94 344 VAL A C 1
ATOM 2569 O O . VAL A 1 344 ? -22.965 5.213 25.314 1.00 36.94 344 VAL A O 1
ATOM 2572 N N . SER A 1 345 ? -24.161 6.566 23.999 1.00 31.55 345 SER A N 1
ATOM 2573 C CA . SER A 1 345 ? -24.692 7.368 25.118 1.00 31.55 345 SER A CA 1
ATOM 2574 C C . SER A 1 345 ? -26.210 7.565 25.163 1.00 31.55 345 SER A C 1
ATOM 2576 O O . SER A 1 345 ? -26.709 7.861 26.250 1.00 31.55 345 SER A O 1
ATOM 2578 N N . GLN A 1 346 ? -26.974 7.332 24.091 1.00 28.97 346 GLN A N 1
ATOM 2579 C CA . GLN A 1 346 ? -28.442 7.419 24.127 1.00 28.97 346 GLN A CA 1
ATOM 2580 C C . GLN A 1 346 ? -29.090 6.364 23.217 1.00 28.97 346 GLN A C 1
ATOM 2582 O O . GLN A 1 346 ? -28.869 6.352 22.017 1.00 28.97 346 GLN A O 1
ATOM 2587 N N . GLU A 1 347 ? -29.878 5.477 23.835 1.00 28.19 347 GLU A N 1
ATOM 2588 C CA . GLU A 1 347 ? -30.801 4.500 23.228 1.00 28.19 347 GLU A CA 1
ATOM 2589 C C . GLU A 1 347 ? -30.259 3.663 22.035 1.00 28.19 347 GLU A C 1
ATOM 2591 O O . GLU A 1 347 ? -30.330 4.082 20.879 1.00 28.19 347 GLU A O 1
ATOM 2596 N N . PRO A 1 348 ? -29.804 2.414 22.273 1.00 28.48 348 PRO A N 1
ATOM 2597 C CA . PRO A 1 348 ? -29.172 1.564 21.255 1.00 28.48 348 PRO A CA 1
ATOM 2598 C C . PRO A 1 348 ? -30.110 1.055 20.141 1.00 28.48 348 PRO A C 1
ATOM 2600 O O . PRO A 1 348 ? -29.647 0.383 19.224 1.00 28.48 348 PRO A O 1
ATOM 2603 N N . GLU A 1 349 ? -31.411 1.354 20.178 1.00 28.92 349 GLU A N 1
ATOM 2604 C CA . GLU A 1 349 ? -32.399 0.733 19.281 1.00 28.92 349 GLU A CA 1
ATOM 2605 C C . GLU A 1 349 ? -32.673 1.486 17.973 1.00 28.92 349 GLU A C 1
ATOM 2607 O O . GLU A 1 349 ? -33.201 0.880 17.043 1.00 28.92 349 GLU A O 1
ATOM 2612 N N . LYS A 1 350 ? -32.340 2.782 17.853 1.00 29.23 350 LYS A N 1
ATOM 2613 C CA . LYS A 1 350 ? -32.885 3.601 16.746 1.00 29.23 350 LYS A CA 1
ATOM 2614 C C . LYS A 1 350 ? -31.917 3.977 15.624 1.00 29.23 350 LYS A C 1
ATOM 2616 O O . LYS A 1 350 ? -32.381 4.172 14.508 1.00 29.23 350 LYS A O 1
ATOM 2621 N N . ALA A 1 351 ? -30.606 4.034 15.867 1.00 33.31 351 ALA A N 1
ATOM 2622 C CA . ALA A 1 351 ? -29.613 4.282 14.806 1.00 33.31 351 ALA A CA 1
ATOM 2623 C C . ALA A 1 351 ? -28.917 2.994 14.318 1.00 33.31 351 ALA A C 1
ATOM 2625 O O . ALA A 1 351 ? -28.494 2.912 13.170 1.00 33.31 351 ALA A O 1
ATOM 2626 N N . CYS A 1 352 ? -28.886 1.952 15.155 1.00 30.81 352 CYS A N 1
ATOM 2627 C CA . CYS A 1 352 ? -28.421 0.607 14.810 1.00 30.81 352 CYS A CA 1
ATOM 2628 C C . CYS A 1 352 ? -29.587 -0.313 14.413 1.00 30.81 352 CYS A C 1
ATOM 2630 O O . CYS A 1 352 ? -29.622 -1.479 14.811 1.00 30.81 352 CYS A O 1
ATOM 2632 N N . SER A 1 353 ? -30.548 0.167 13.612 1.00 31.80 353 SER A N 1
ATOM 2633 C CA . SER A 1 353 ? -31.491 -0.747 12.959 1.00 31.80 353 SER A CA 1
ATOM 2634 C C . SER A 1 353 ? -30.770 -1.470 11.816 1.00 31.80 353 SER A C 1
ATOM 2636 O O . SER A 1 353 ? -30.987 -1.215 10.633 1.00 31.80 353 SER A O 1
ATOM 2638 N N . SER A 1 354 ? -29.873 -2.384 12.191 1.00 36.44 354 SER A N 1
ATOM 2639 C CA . SER A 1 354 ? -29.574 -3.565 11.392 1.00 36.44 354 SER A CA 1
ATOM 2640 C C . SER A 1 354 ? -30.906 -4.123 10.907 1.00 36.44 354 SER A C 1
ATOM 2642 O O . SER A 1 354 ? -31.849 -4.218 11.695 1.00 36.44 354 SER A O 1
ATOM 2644 N N . THR A 1 355 ? -30.993 -4.422 9.615 1.00 35.03 355 THR A N 1
ATOM 2645 C CA . THR A 1 355 ? -32.154 -4.973 8.916 1.00 35.03 355 THR A CA 1
ATOM 2646 C C . THR A 1 355 ? -32.551 -6.322 9.528 1.00 35.03 355 THR A C 1
ATOM 2648 O O . THR A 1 355 ? -32.317 -7.390 8.966 1.00 35.03 355 THR A O 1
ATOM 2651 N N . ALA A 1 356 ? -33.133 -6.295 10.723 1.00 30.06 356 ALA A N 1
ATOM 2652 C CA . ALA A 1 356 ? -33.770 -7.426 11.351 1.00 30.06 356 ALA A CA 1
ATOM 2653 C C . ALA A 1 356 ? -35.066 -7.666 10.581 1.00 30.06 356 ALA A C 1
ATOM 2655 O O . ALA A 1 356 ? -35.913 -6.780 10.451 1.00 30.06 356 ALA A O 1
ATOM 2656 N N . GLY A 1 357 ? -35.177 -8.856 9.995 1.00 28.41 357 GLY A N 1
ATOM 2657 C CA . GLY A 1 357 ? -36.355 -9.277 9.257 1.00 28.41 357 GLY A CA 1
ATOM 2658 C C . GLY A 1 357 ? -37.642 -8.992 10.036 1.00 28.41 357 GLY A C 1
ATOM 2659 O O . GLY A 1 357 ? -37.787 -9.398 11.182 1.00 28.41 357 GLY A O 1
ATOM 2660 N N . ARG A 1 358 ? -38.540 -8.262 9.368 1.00 30.39 358 ARG A N 1
ATOM 2661 C CA . ARG A 1 358 ? -39.996 -8.155 9.559 1.00 30.39 358 ARG A CA 1
ATOM 2662 C C . ARG A 1 358 ? -40.581 -8.932 10.750 1.00 30.39 358 ARG A C 1
ATOM 2664 O O . ARG A 1 358 ? -40.696 -10.152 10.687 1.00 30.39 358 ARG A O 1
ATOM 2671 N N . ASN A 1 359 ? -41.059 -8.194 11.753 1.00 25.58 359 ASN A N 1
ATOM 2672 C CA . ASN A 1 359 ? -42.451 -8.191 12.241 1.00 25.58 359 ASN A CA 1
ATOM 2673 C C . ASN A 1 359 ? -42.505 -7.475 13.599 1.00 25.58 359 ASN A C 1
ATOM 2675 O O . ASN A 1 359 ? -42.398 -8.109 14.642 1.00 25.58 359 ASN A O 1
ATOM 2679 N N . LEU A 1 360 ? -42.698 -6.155 13.594 1.00 25.91 360 LEU A N 1
ATOM 2680 C CA . LEU A 1 360 ? -43.121 -5.420 14.786 1.00 25.91 360 LEU A CA 1
ATOM 2681 C C . LEU A 1 360 ? -44.315 -4.547 14.402 1.00 25.91 360 LEU A C 1
ATOM 2683 O O . LEU A 1 360 ? -44.201 -3.563 13.675 1.00 25.91 360 LEU A O 1
ATOM 2687 N N . THR A 1 361 ? -45.485 -4.997 14.840 1.00 23.91 361 THR A N 1
ATOM 2688 C CA . THR A 1 361 ? -46.754 -4.272 14.834 1.00 23.91 361 THR A CA 1
ATOM 2689 C C . THR A 1 361 ? -46.597 -2.928 15.541 1.00 23.91 361 THR A C 1
ATOM 2691 O O . THR A 1 361 ? -46.165 -2.868 16.689 1.00 23.91 361 THR A O 1
ATOM 2694 N N . PHE A 1 362 ? -46.958 -1.856 14.836 1.00 28.80 362 PHE A N 1
ATOM 2695 C CA . PHE A 1 362 ? -47.015 -0.487 15.340 1.00 28.80 362 PHE A CA 1
ATOM 2696 C C . PHE A 1 362 ? -48.121 -0.333 16.391 1.00 28.80 362 PHE A C 1
ATOM 2698 O O . PHE A 1 362 ? -49.295 -0.519 16.073 1.00 28.80 362 PHE A O 1
ATOM 2705 N N . THR A 1 363 ? -47.768 0.121 17.594 1.00 26.14 363 THR A N 1
ATOM 2706 C CA . THR A 1 363 ? -48.703 0.803 18.499 1.00 26.14 363 THR A CA 1
ATOM 2707 C C . THR A 1 363 ? -48.011 1.994 19.168 1.00 26.14 363 THR A C 1
ATOM 2709 O O . THR A 1 363 ? -47.003 1.814 19.842 1.00 26.14 363 THR A O 1
ATOM 2712 N N . ASP A 1 364 ? -48.627 3.170 18.988 1.00 25.14 364 ASP A N 1
ATOM 2713 C CA . ASP A 1 364 ? -48.420 4.484 19.632 1.00 25.14 364 ASP A CA 1
ATOM 2714 C C . ASP A 1 364 ? -47.646 5.577 18.832 1.00 25.14 364 ASP A C 1
ATOM 2716 O O . ASP A 1 364 ? -46.414 5.564 18.770 1.00 25.14 364 ASP A O 1
ATOM 2720 N N . PRO A 1 365 ? -48.351 6.571 18.235 1.00 26.56 365 PRO A N 1
ATOM 2721 C CA . PRO A 1 365 ? -47.770 7.679 17.467 1.00 26.56 365 PRO A CA 1
ATOM 2722 C C . PRO A 1 365 ? -47.400 8.941 18.281 1.00 26.56 365 PRO A C 1
ATOM 2724 O O . PRO A 1 365 ? -47.128 9.985 17.689 1.00 26.56 365 PRO A O 1
ATOM 2727 N N . SER A 1 366 ? -47.372 8.918 19.615 1.00 24.92 366 SER A N 1
ATOM 2728 C CA . SER A 1 366 ? -47.313 10.165 20.408 1.00 24.92 366 SER A CA 1
ATOM 2729 C C . SER A 1 366 ? -45.917 10.732 20.755 1.00 24.92 366 SER A C 1
ATOM 2731 O O . SER A 1 366 ? -45.839 11.746 21.448 1.00 24.92 366 SER A O 1
ATOM 2733 N N . ARG A 1 367 ? -44.798 10.163 20.267 1.00 25.20 367 ARG A N 1
ATOM 2734 C CA . ARG A 1 367 ? -43.433 10.546 20.727 1.00 25.20 367 ARG A CA 1
ATOM 2735 C C . ARG A 1 367 ? -42.435 11.115 19.710 1.00 25.20 367 ARG A C 1
ATOM 2737 O O . ARG A 1 367 ? -41.271 11.284 20.059 1.00 25.20 367 ARG A O 1
ATOM 2744 N N . TYR A 1 368 ? -42.847 11.480 18.498 1.00 28.61 368 TYR A N 1
ATOM 2745 C CA . TYR A 1 368 ? -41.949 12.125 17.526 1.00 28.61 368 TYR A CA 1
ATOM 2746 C C . TYR A 1 368 ? -42.257 13.618 17.370 1.00 28.61 368 TYR A C 1
ATOM 2748 O O . TYR A 1 368 ? -42.970 14.042 16.463 1.00 28.61 368 TYR A O 1
ATOM 2756 N N . ARG A 1 369 ? -41.667 14.442 18.238 1.00 25.56 369 ARG A N 1
ATOM 2757 C CA . ARG A 1 369 ? -41.383 15.846 17.919 1.00 25.56 369 ARG A CA 1
ATOM 2758 C C . ARG A 1 369 ? -39.942 16.159 18.292 1.00 25.56 369 ARG A C 1
ATOM 2760 O O . ARG A 1 369 ? -39.481 15.777 19.360 1.00 25.56 369 ARG A O 1
ATOM 2767 N N . SER A 1 370 ? -39.297 16.901 17.391 1.00 28.19 370 SER A N 1
ATOM 2768 C CA . SER A 1 370 ? -38.019 17.610 17.550 1.00 28.19 370 SER A CA 1
ATOM 2769 C C . SER A 1 370 ? -36.762 16.754 17.743 1.00 28.19 370 SER A C 1
ATOM 2771 O O . SER A 1 370 ? -36.329 16.534 18.862 1.00 28.19 370 SER A O 1
ATOM 2773 N N . HIS A 1 371 ? -36.154 16.326 16.630 1.00 27.39 371 HIS A N 1
ATOM 2774 C CA . HIS A 1 371 ? -34.797 16.730 16.210 1.00 27.39 371 HIS A CA 1
ATOM 2775 C C . HIS A 1 371 ? -34.300 15.817 15.076 1.00 27.39 371 HIS A C 1
ATOM 2777 O O . HIS A 1 371 ? -33.649 14.807 15.300 1.00 27.39 371 HIS A O 1
ATOM 2783 N N . CYS A 1 372 ? -34.627 16.192 13.842 1.00 23.03 372 CYS A N 1
ATOM 2784 C CA . CYS A 1 372 ? -33.927 15.779 12.625 1.00 23.03 372 CYS A CA 1
ATOM 2785 C C . CYS A 1 372 ? -34.160 16.901 11.612 1.00 23.03 372 CYS A C 1
ATOM 2787 O O . CYS A 1 372 ? -35.122 16.887 10.851 1.00 23.03 372 CYS A O 1
ATOM 2789 N N . ILE A 1 373 ? -33.328 17.935 11.701 1.00 22.25 373 ILE A N 1
ATOM 2790 C CA . ILE A 1 373 ? -33.108 18.872 10.605 1.00 22.25 373 ILE A CA 1
ATOM 2791 C C . ILE A 1 373 ? -31.711 18.538 10.096 1.00 22.25 373 ILE A C 1
ATOM 2793 O O . ILE A 1 373 ? -30.771 18.570 10.882 1.00 22.25 373 ILE A O 1
ATOM 2797 N N . SER A 1 374 ? -31.668 18.153 8.820 1.00 23.94 374 SER A N 1
ATOM 2798 C CA . SER A 1 374 ? -30.565 18.216 7.857 1.00 23.94 374 SER A CA 1
ATOM 2799 C C . SER A 1 374 ? -29.134 18.263 8.401 1.00 23.94 374 SER A C 1
ATOM 2801 O O . SER A 1 374 ? -28.753 19.257 9.010 1.00 23.94 374 SER A O 1
ATOM 2803 N N . TYR A 1 375 ? -28.320 17.254 8.079 1.00 27.38 375 TYR A N 1
ATOM 2804 C CA . TYR A 1 375 ? -27.258 17.319 7.057 1.00 27.38 375 TYR A CA 1
ATOM 2805 C C . TYR A 1 375 ? -26.558 15.968 6.914 1.00 27.38 375 TYR A C 1
ATOM 2807 O O . TYR A 1 375 ? -26.293 15.332 7.958 1.00 27.38 375 TYR A O 1
#

InterPro domains:
  IPR002293 Amino acid/polyamine transporter I [PF13520] (36-334)
  IPR050598 Cellular Amino Acid Transporter [PTHR11785] (27-337)

Radius of gyration: 27.05 Å; chains: 1; bounding box: 74×44×101 Å

Organism: Cynoglossus semilaevis (NCBI:txid244447)

Foldseek 3Di:
DDDDDDDDDDDDDDDDPDDDDPDDPPPPPPFAAQDQELVNLLLQLLLQLLFLLLFALLLLLCVLQQFQLSSLVLLLVLLVVLLVVLLVQLVQLVVQVDADRPLSSCCVPPNDVRSVVVLCCCQPPVLVVLLLVLLLSLLLLVCCVVCVPDDPDPVSSNVSSVVLLVVLVVVCLPDVVVLVVLLVVLSVLSVVLLVVLLVLLVVLVVVVLCPCVPPVNRPDGPDRRDPVSNVSSSVSSNSSRPPSRVCSNVCSNHDPSVPSSSVSSVPNSVVSSVSSSSSSSSLSSQDPSVRCNPDPGSSLSSLVRRVPVCSVSRSVSSSSSSSSNSSVSVVVSVRSVCVVVVCVPDDVPDPPPSPDDDDDDDDDDDPDDDDDDDD

pLDDT: mean 76.22, std 21.87, range [22.25, 96.94]

Secondary structure (DSSP, 8-state):
---------------PPPPPPS--------PPP--B-HHHHHHHHHHHHSSSGGGTHHHHHHHHH-SHHHHHHHHHHHHHHHHHHHHHHHHHHHHS--TTTHHHHHHHHH-HHHHHHHHHHIIIIIHHHHHHHHHHHHHHHHHTTTSTTSPPPHHHHHHHHHHHHHHHHHHHHH-HHHHHHHHHHHHHHHHHHHHHHHHHHHHHHHTT--GGGSHHHHT--SSPPPHHHHHHHHHHHHHHTTTTTHHHHTGGGBSSHHHHHHHHHHHHHHHHHHHHHHHHHHHHHHS-HHHHHH-SSHHHHHHHHHTGGGGGHHHHHHHHHHHHHHHHHHHHHHHHHHHHTTTTTS-TTSS------S-------TT--S-----

Sequence (375 aa):
RAGLKKTLTRKGNDEPPAPPPPGVGGRNRVTLKKEIGLLSACTIIIGNIIGSGIFISPKGVLEHSGSVGLALVVWVLGGCIAGLGSMCYAELGVTIPKSGGDYSYVTEIFGGLMGFLLLWSAVVIMYPTTLAVIALTFSNYVLQPVFPNCVPPYMATRMLSATCLLLLTWVNCSSVRMATRIQDVFTVGKLMALGLIIVVGLVQIFNGNYEGLTPQVAFSMDRAPSVGQIALAFLQASFAFSGWNFLNYVTEEVVEPRRNLPRAIFISIPLVTFVYTLTNIAYFSSMSPEELLSSNAVAVTFGEKLLGMFSVIIPISVALSTFGGINGYLFTSSSPMCVSSGCVSQEPEKACSSTAGRNLTFTDPSRYRSHCISY